Protein AF-A0A2G6J8H4-F1 (afdb_monomer_lite)

pLDDT: mean 85.38, std 18.09, range [29.39, 98.38]

Radius of gyration: 25.01 Å; chains: 1; bounding box: 51×37×102 Å

Foldseek 3Di:
DDDDDDDDDDDDDDDPDPDDDPPVVLVVVLVVLLVVLLPDPDPPDLVNLQVLLVSLCVNQVPVNPSAAQDLNSLVSNDLSNLQSNQLSNVVVDVDGPCASQVLQVPDDHNCVSNRYDPNCSVSNNVSCLVSAHHQHPVQPPPVLLVVLLPDPDQALDLVSLVVQQVSLCVQQVPVNPQANEDLRSLLSCALSNLVSNQSSNCSRPVDGPLQSCVLDPPHDHNCVSNRHDPNCSPSNSVRSVVSVGDND

Structure (mmCIF, N/CA/C/O backbone):
data_AF-A0A2G6J8H4-F1
#
_entry.id   AF-A0A2G6J8H4-F1
#
loop_
_atom_site.group_PDB
_atom_site.id
_atom_site.type_symbol
_atom_site.label_atom_id
_atom_site.label_alt_id
_atom_site.label_comp_id
_atom_site.label_asym_id
_atom_site.label_entity_id
_atom_site.label_seq_id
_atom_site.pdbx_PDB_ins_code
_atom_site.Cartn_x
_atom_site.Cartn_y
_atom_site.Cartn_z
_atom_site.occupancy
_atom_site.B_iso_or_equiv
_atom_site.auth_seq_id
_atom_site.auth_comp_id
_atom_site.auth_asym_id
_atom_site.auth_atom_id
_atom_site.pdbx_PDB_model_num
ATOM 1 N N . MET A 1 1 ? 14.390 -14.430 -82.248 1.00 38.56 1 MET A N 1
ATOM 2 C CA . MET A 1 1 ? 14.554 -13.981 -80.845 1.00 38.56 1 MET A CA 1
ATOM 3 C C . MET A 1 1 ? 13.177 -13.542 -80.360 1.00 38.56 1 MET A C 1
ATOM 5 O O . MET A 1 1 ? 12.704 -12.521 -80.817 1.00 38.56 1 MET A O 1
ATOM 9 N N . ILE A 1 2 ? 12.344 -14.455 -79.855 1.00 31.98 2 ILE A N 1
ATOM 10 C CA . ILE A 1 2 ? 12.258 -14.934 -78.459 1.00 31.98 2 ILE A CA 1
ATOM 11 C C . ILE A 1 2 ? 11.718 -13.848 -77.506 1.00 31.98 2 ILE A C 1
ATOM 13 O O . ILE A 1 2 ? 12.441 -12.914 -77.188 1.00 31.98 2 ILE A O 1
ATOM 17 N N . ARG A 1 3 ? 10.499 -14.117 -76.991 1.00 34.69 3 ARG A N 1
ATOM 18 C CA . ARG A 1 3 ? 9.758 -13.504 -75.857 1.00 34.69 3 ARG A CA 1
ATOM 19 C C . ARG A 1 3 ? 9.183 -12.095 -76.122 1.00 34.69 3 ARG A C 1
ATOM 21 O O . ARG A 1 3 ? 9.858 -11.259 -76.686 1.00 34.69 3 ARG A O 1
ATOM 28 N N . ALA A 1 4 ? 7.943 -11.757 -75.765 1.00 35.09 4 ALA A N 1
ATOM 29 C CA . ALA A 1 4 ? 7.094 -12.294 -74.706 1.00 35.09 4 ALA A CA 1
ATOM 30 C C . ALA A 1 4 ? 5.595 -12.275 -75.069 1.00 35.09 4 ALA A C 1
ATOM 32 O O . ALA A 1 4 ? 5.103 -11.402 -75.780 1.00 35.09 4 ALA A O 1
ATOM 33 N N . LEU A 1 5 ? 4.909 -13.296 -74.554 1.00 35.19 5 LEU A N 1
ATOM 34 C CA . LEU A 1 5 ? 3.482 -13.570 -74.650 1.00 35.19 5 LEU A CA 1
ATOM 35 C C . LEU A 1 5 ? 2.632 -12.591 -73.825 1.00 35.19 5 LEU A C 1
ATOM 37 O O . LEU A 1 5 ? 3.035 -12.125 -72.764 1.00 35.19 5 LEU A O 1
ATOM 41 N N . ARG A 1 6 ? 1.399 -12.419 -74.309 1.00 38.44 6 ARG A N 1
ATOM 42 C CA . ARG A 1 6 ? 0.202 -11.929 -73.613 1.00 38.44 6 ARG A CA 1
ATOM 43 C C . ARG A 1 6 ? 0.035 -12.535 -72.210 1.00 38.44 6 ARG A C 1
ATOM 45 O O . ARG A 1 6 ? 0.130 -13.750 -72.066 1.00 38.44 6 ARG A O 1
ATOM 52 N N . ALA A 1 7 ? -0.387 -11.720 -71.247 1.00 33.75 7 ALA A N 1
ATOM 53 C CA . ALA A 1 7 ? -1.155 -12.173 -70.090 1.00 33.75 7 ALA A CA 1
ATOM 54 C C . ALA A 1 7 ? -2.271 -11.158 -69.810 1.00 33.75 7 ALA A C 1
ATOM 56 O O . ALA A 1 7 ? -2.019 -9.969 -69.628 1.00 33.75 7 ALA A O 1
ATOM 57 N N . ALA A 1 8 ? -3.507 -11.647 -69.881 1.00 32.91 8 ALA A N 1
ATOM 58 C CA . ALA A 1 8 ? -4.738 -10.927 -69.607 1.00 32.91 8 ALA A CA 1
ATOM 59 C C . ALA A 1 8 ? -5.125 -11.041 -68.122 1.00 32.91 8 ALA A C 1
ATOM 61 O O . ALA A 1 8 ? -4.633 -11.913 -67.411 1.00 32.91 8 ALA A O 1
ATOM 62 N N . LEU A 1 9 ? -6.027 -10.140 -67.719 1.00 32.03 9 LEU A N 1
ATOM 63 C CA . LEU A 1 9 ? -6.816 -10.075 -66.485 1.00 32.03 9 LEU A CA 1
ATOM 64 C C . LEU A 1 9 ? -6.967 -11.391 -65.696 1.00 32.03 9 LEU A C 1
ATOM 66 O O . LEU A 1 9 ? -7.452 -12.378 -66.241 1.00 32.03 9 LEU A O 1
ATOM 70 N N . ALA A 1 10 ? -6.748 -11.322 -64.380 1.00 29.39 10 ALA A N 1
ATOM 71 C CA . ALA A 1 10 ? -7.802 -11.379 -63.353 1.00 29.39 10 ALA A CA 1
ATOM 72 C C . ALA A 1 10 ? -7.208 -11.768 -61.989 1.00 29.39 10 ALA A C 1
ATOM 74 O O . ALA A 1 10 ? -6.563 -12.804 -61.873 1.00 29.39 10 ALA A O 1
ATOM 75 N N . ALA A 1 11 ? -7.478 -10.941 -60.976 1.00 31.47 11 ALA A N 1
ATOM 76 C CA . ALA A 1 11 ? -7.961 -11.316 -59.641 1.00 31.47 11 ALA A CA 1
ATOM 77 C C . ALA A 1 11 ? -7.448 -10.312 -58.606 1.00 31.47 11 ALA A C 1
ATOM 79 O O . ALA A 1 11 ? -6.309 -10.364 -58.148 1.00 31.47 11 ALA A O 1
ATOM 80 N N . ALA A 1 12 ? -8.341 -9.403 -58.221 1.00 36.88 12 ALA A N 1
ATOM 81 C CA . ALA A 1 12 ? -8.275 -8.776 -56.919 1.00 36.88 12 ALA A CA 1
ATOM 82 C C . ALA A 1 12 ? -8.318 -9.882 -55.855 1.00 36.88 12 ALA A C 1
ATOM 84 O O . ALA A 1 12 ? -9.221 -10.717 -55.842 1.00 36.88 12 ALA A O 1
ATOM 85 N N . SER A 1 13 ? -7.342 -9.892 -54.961 1.00 37.59 13 SER A N 1
ATOM 86 C CA . SER A 1 13 ? -7.461 -10.556 -53.670 1.00 37.59 13 SER A CA 1
ATOM 87 C C . SER A 1 13 ? -6.849 -9.629 -52.642 1.00 37.59 13 SER A C 1
ATOM 89 O O . SER A 1 13 ? -5.637 -9.469 -52.536 1.00 37.59 13 SER A O 1
ATOM 91 N N . VAL A 1 14 ? -7.761 -8.958 -51.947 1.00 38.97 14 VAL A N 1
ATOM 92 C CA . VAL A 1 14 ? -7.548 -8.321 -50.657 1.00 38.97 14 VAL A CA 1
ATOM 93 C C . VAL A 1 14 ? -6.926 -9.367 -49.734 1.00 38.97 14 VAL A C 1
ATOM 95 O O . VAL A 1 14 ? -7.600 -10.313 -49.337 1.00 38.97 14 VAL A O 1
ATOM 98 N N . LEU A 1 15 ? -5.651 -9.205 -49.389 1.00 40.81 15 LEU A N 1
ATOM 99 C CA . LEU A 1 15 ? -5.119 -9.766 -48.155 1.00 40.81 15 LEU A CA 1
ATOM 100 C C . LEU A 1 15 ? -5.042 -8.629 -47.148 1.00 40.81 15 LEU A C 1
ATOM 102 O O . LEU A 1 15 ? -4.088 -7.856 -47.095 1.00 40.81 15 LEU A O 1
ATOM 106 N N . ALA A 1 16 ? -6.121 -8.530 -46.376 1.00 46.66 16 ALA A N 1
ATOM 107 C CA . ALA A 1 16 ? -6.091 -7.945 -45.055 1.00 46.66 16 ALA A CA 1
ATOM 108 C C . ALA A 1 16 ? -5.004 -8.667 -44.244 1.00 46.66 16 ALA A C 1
ATOM 110 O O . ALA A 1 16 ? -5.068 -9.877 -44.040 1.00 46.66 16 ALA A O 1
ATOM 111 N N . GLY A 1 17 ? -3.992 -7.915 -43.826 1.00 40.03 17 GLY A N 1
ATOM 112 C CA . GLY A 1 17 ? -2.865 -8.419 -43.048 1.00 40.03 17 GLY A CA 1
ATOM 113 C C . GLY A 1 17 ? -2.184 -7.316 -42.245 1.00 40.03 17 GLY A C 1
ATOM 114 O O . GLY A 1 17 ? -0.971 -7.330 -42.098 1.00 40.03 17 GLY A O 1
ATOM 115 N N . CYS A 1 18 ? -2.953 -6.342 -41.755 1.00 45.22 18 CYS A N 1
ATOM 116 C CA . CYS A 1 18 ? -2.515 -5.399 -40.727 1.00 45.22 18 CYS A CA 1
ATOM 117 C C . CYS A 1 18 ? -3.536 -5.440 -39.584 1.00 45.22 18 CYS A C 1
ATOM 119 O O . CYS A 1 18 ? -4.484 -4.665 -39.547 1.00 45.22 18 CYS A O 1
ATOM 121 N N . GLY A 1 19 ? -3.357 -6.404 -38.686 1.00 44.16 19 GLY A N 1
ATOM 122 C CA . GLY A 1 19 ? -4.072 -6.558 -37.420 1.00 44.16 19 GLY A CA 1
ATOM 123 C C . GLY A 1 19 ? -3.223 -7.466 -36.526 1.00 44.16 19 GLY A C 1
ATOM 124 O O . GLY A 1 19 ? -2.853 -8.549 -36.962 1.00 44.16 19 GLY A O 1
ATOM 125 N N . ALA A 1 20 ? -2.820 -6.964 -35.357 1.00 51.06 20 ALA A N 1
ATOM 126 C CA . ALA A 1 20 ? -1.728 -7.435 -34.486 1.00 51.06 20 ALA A CA 1
ATOM 127 C C . ALA A 1 20 ? -1.801 -8.921 -34.036 1.00 51.06 20 ALA A C 1
ATOM 129 O O . ALA A 1 20 ? -2.868 -9.531 -34.129 1.00 51.06 20 ALA A O 1
ATOM 130 N N . PRO A 1 21 ? -0.701 -9.500 -33.483 1.00 42.53 21 PRO A N 1
ATOM 131 C CA . PRO A 1 21 ? -0.546 -9.415 -32.026 1.00 42.53 21 PRO A CA 1
ATOM 132 C C . PRO A 1 21 ? 0.916 -9.531 -31.519 1.00 42.53 21 PRO A C 1
ATOM 134 O O . PRO A 1 21 ? 1.333 -10.578 -31.032 1.00 42.53 21 PRO A O 1
ATOM 137 N N . VAL A 1 22 ? 1.714 -8.460 -31.556 1.00 50.06 22 VAL A N 1
ATOM 138 C CA . VAL A 1 22 ? 2.949 -8.426 -30.730 1.00 50.06 22 VAL A CA 1
ATOM 139 C C . VAL A 1 22 ? 2.586 -8.206 -29.251 1.00 50.06 22 VAL A C 1
ATOM 141 O O . VAL A 1 22 ? 3.196 -8.779 -28.354 1.00 50.06 22 VAL A O 1
ATOM 144 N N . VAL A 1 23 ? 1.491 -7.481 -29.001 1.00 49.62 23 VAL A N 1
ATOM 145 C CA . VAL A 1 23 ? 1.003 -7.117 -27.661 1.00 49.62 23 VAL A CA 1
ATOM 146 C C . VAL A 1 23 ? 0.560 -8.335 -26.833 1.00 49.62 23 VAL A C 1
ATOM 148 O O . VAL A 1 23 ? 0.746 -8.351 -25.623 1.00 49.62 23 VAL A O 1
ATOM 151 N N . THR A 1 24 ? 0.047 -9.413 -27.443 1.00 55.50 24 THR A N 1
ATOM 152 C CA . THR A 1 24 ? -0.378 -10.593 -26.659 1.00 55.50 24 THR A CA 1
ATOM 153 C C . THR A 1 24 ? 0.774 -11.491 -26.209 1.00 55.50 24 THR A C 1
ATOM 155 O O . THR A 1 24 ? 0.553 -12.338 -25.350 1.00 55.50 24 THR A O 1
ATOM 158 N N . GLY A 1 25 ? 1.958 -11.379 -26.824 1.00 57.94 25 GLY A N 1
ATOM 159 C CA . GLY A 1 25 ? 3.142 -12.161 -26.451 1.00 57.94 25 GLY A CA 1
ATOM 160 C C . GLY A 1 25 ? 3.795 -11.604 -25.190 1.00 57.94 25 GLY A C 1
ATOM 161 O O . GLY A 1 25 ? 3.853 -12.300 -24.182 1.00 57.94 25 GLY A O 1
ATOM 162 N N . ALA A 1 26 ? 4.141 -10.313 -25.216 1.00 60.56 26 ALA A N 1
ATOM 163 C CA . ALA A 1 26 ? 4.767 -9.613 -24.092 1.00 60.56 26 ALA A CA 1
ATOM 164 C C . ALA A 1 26 ? 3.945 -9.717 -22.794 1.00 60.56 26 ALA A C 1
ATOM 166 O O . ALA A 1 26 ? 4.476 -10.115 -21.763 1.00 60.56 26 ALA A O 1
ATOM 167 N N . HIS A 1 27 ? 2.623 -9.503 -22.852 1.00 59.00 27 HIS A N 1
ATOM 168 C CA . HIS A 1 27 ? 1.770 -9.656 -21.666 1.00 59.00 27 HIS A CA 1
ATOM 169 C C . HIS A 1 27 ? 1.704 -11.097 -21.129 1.00 59.00 27 HIS A C 1
ATOM 171 O O . HIS A 1 27 ? 1.600 -11.297 -19.920 1.00 59.00 27 HIS A O 1
ATOM 177 N N . ARG A 1 28 ? 1.776 -12.123 -21.993 1.00 62.34 28 ARG A N 1
ATOM 178 C CA . ARG A 1 28 ? 1.832 -13.525 -21.532 1.00 62.34 28 ARG A CA 1
ATOM 179 C C . ARG A 1 28 ? 3.169 -13.848 -20.878 1.00 62.34 28 ARG A C 1
ATOM 181 O O . ARG A 1 28 ? 3.195 -14.616 -19.916 1.00 62.34 28 ARG A O 1
ATOM 188 N N . ASP A 1 29 ? 4.253 -13.274 -21.382 1.00 84.31 29 ASP A N 1
ATOM 189 C CA . ASP A 1 29 ? 5.582 -13.505 -20.830 1.00 84.31 29 ASP A CA 1
ATOM 190 C C . ASP A 1 29 ? 5.764 -12.780 -19.485 1.00 84.31 29 ASP A C 1
ATOM 192 O O . ASP A 1 29 ? 6.276 -13.381 -18.539 1.00 84.31 29 ASP A O 1
ATOM 196 N N . ALA A 1 30 ? 5.219 -11.567 -19.344 1.00 85.56 30 ALA A N 1
ATOM 197 C CA . ALA A 1 30 ? 5.156 -10.839 -18.078 1.00 85.56 30 ALA A CA 1
ATOM 198 C C . ALA A 1 30 ? 4.317 -11.565 -17.014 1.00 85.56 30 ALA A C 1
ATOM 200 O O . ALA A 1 30 ? 4.762 -11.723 -15.876 1.00 85.56 30 ALA A O 1
ATOM 201 N N . ALA A 1 31 ? 3.139 -12.084 -17.382 1.00 83.56 31 ALA A N 1
ATOM 202 C CA . ALA A 1 31 ? 2.304 -12.875 -16.475 1.00 83.56 31 ALA A CA 1
ATOM 203 C C . ALA A 1 31 ? 3.030 -14.141 -15.988 1.00 83.56 31 ALA A C 1
ATOM 205 O O . ALA A 1 31 ? 3.030 -14.459 -14.798 1.00 83.56 31 ALA A O 1
ATOM 206 N N . ARG A 1 32 ? 3.734 -14.836 -16.888 1.00 90.88 32 ARG A N 1
ATOM 207 C CA . ARG A 1 32 ? 4.531 -16.018 -16.536 1.00 90.88 32 ARG A CA 1
ATOM 208 C C . ARG A 1 32 ? 5.713 -15.679 -15.628 1.00 90.88 32 ARG A C 1
ATOM 210 O O . ARG A 1 32 ? 6.044 -16.454 -14.723 1.00 90.88 32 ARG A O 1
ATOM 217 N N . LEU A 1 33 ? 6.366 -14.544 -15.870 1.00 94.81 33 LEU A N 1
ATOM 218 C CA . LEU A 1 33 ? 7.426 -14.038 -15.006 1.00 94.81 33 LEU A CA 1
ATOM 219 C C . LEU A 1 33 ? 6.874 -13.721 -13.611 1.00 94.81 33 LEU A C 1
ATOM 221 O O . LEU A 1 33 ? 7.449 -14.173 -12.621 1.00 94.81 33 LEU A O 1
ATOM 225 N N . ALA A 1 34 ? 5.731 -13.039 -13.524 1.00 92.00 34 ALA A N 1
ATOM 226 C CA . ALA A 1 34 ? 5.045 -12.781 -12.262 1.00 92.00 34 ALA A CA 1
ATOM 227 C C . ALA A 1 34 ? 4.716 -14.087 -11.512 1.00 92.00 34 ALA A C 1
ATOM 229 O O . ALA A 1 34 ? 5.052 -14.223 -10.337 1.00 92.00 34 ALA A O 1
ATOM 230 N N . ASP A 1 35 ? 4.168 -15.103 -12.181 1.00 89.81 35 ASP A N 1
ATOM 231 C CA . ASP A 1 35 ? 3.912 -16.413 -11.561 1.00 89.81 35 ASP A CA 1
ATOM 232 C C . ASP A 1 35 ? 5.191 -17.077 -11.033 1.00 89.81 35 ASP A C 1
ATOM 234 O O . ASP A 1 35 ? 5.212 -17.633 -9.930 1.00 89.81 35 ASP A O 1
ATOM 238 N N . THR A 1 36 ? 6.286 -16.968 -11.788 1.00 95.94 36 THR A N 1
ATOM 239 C CA . THR A 1 36 ? 7.596 -17.495 -11.384 1.00 95.94 36 THR A CA 1
ATOM 240 C C . THR A 1 36 ? 8.121 -16.778 -10.139 1.00 95.94 36 THR A C 1
ATOM 242 O O . THR A 1 36 ? 8.574 -17.433 -9.200 1.00 95.94 36 THR A O 1
ATOM 245 N N . LEU A 1 37 ? 8.019 -15.447 -10.097 1.00 95.88 37 LEU A N 1
ATOM 246 C CA . LEU A 1 37 ? 8.406 -14.628 -8.946 1.00 95.88 37 LEU A CA 1
ATOM 247 C C . LEU A 1 37 ? 7.564 -14.954 -7.711 1.00 95.88 37 LEU A C 1
ATOM 249 O O . LEU A 1 37 ? 8.103 -15.069 -6.607 1.00 95.88 37 LEU A O 1
ATOM 253 N N . ARG A 1 38 ? 6.258 -15.176 -7.895 1.00 93.31 38 ARG A N 1
ATOM 254 C CA . ARG A 1 38 ? 5.336 -15.543 -6.813 1.00 93.31 38 ARG A CA 1
ATOM 255 C C . ARG A 1 38 ? 5.715 -16.871 -6.158 1.00 93.31 38 ARG A C 1
ATOM 257 O O . ARG A 1 38 ? 5.568 -17.015 -4.947 1.00 93.31 38 ARG A O 1
ATOM 264 N N . ALA A 1 39 ? 6.235 -17.813 -6.945 1.00 93.19 39 ALA A N 1
ATOM 265 C CA . ALA A 1 39 ? 6.660 -19.131 -6.483 1.00 93.19 39 ALA A CA 1
ATOM 266 C C . ALA A 1 39 ? 8.056 -19.154 -5.825 1.00 93.19 39 ALA A C 1
ATOM 268 O O . ALA A 1 39 ? 8.446 -20.184 -5.268 1.00 93.19 39 ALA A O 1
ATOM 269 N N . LEU A 1 40 ? 8.832 -18.061 -5.875 1.00 94.00 40 LEU A N 1
ATOM 270 C CA . LEU A 1 40 ? 10.161 -18.034 -5.263 1.00 94.00 40 LEU A CA 1
ATOM 271 C C . LEU A 1 40 ? 10.067 -18.097 -3.730 1.00 94.00 40 LEU A C 1
ATOM 273 O O . LEU A 1 40 ? 9.425 -17.232 -3.135 1.00 94.00 40 LEU A O 1
ATOM 277 N N . PRO A 1 41 ? 10.740 -19.049 -3.061 1.00 92.25 41 PRO A N 1
ATOM 278 C CA . PRO A 1 41 ? 10.770 -19.104 -1.604 1.00 92.25 41 PRO A CA 1
ATOM 279 C C . PRO A 1 41 ? 11.660 -17.998 -1.018 1.00 92.25 41 PRO A C 1
ATOM 281 O O . PRO A 1 41 ? 12.522 -17.464 -1.714 1.00 92.25 41 PRO A O 1
ATOM 284 N N . GLU A 1 42 ? 11.477 -17.724 0.276 1.00 90.00 42 GLU A N 1
ATOM 285 C CA . GLU A 1 42 ? 12.381 -16.899 1.099 1.00 90.00 42 GLU A CA 1
ATOM 286 C C . GLU A 1 42 ? 12.607 -15.459 0.581 1.00 90.00 42 GLU A C 1
ATOM 288 O O . GLU A 1 42 ? 13.762 -15.101 0.325 1.00 90.00 42 GLU A O 1
ATOM 293 N N . PRO A 1 43 ? 11.556 -14.619 0.426 1.00 92.19 43 PRO A N 1
ATOM 294 C CA . PRO A 1 43 ? 11.728 -13.230 -0.006 1.00 92.19 43 PRO A CA 1
ATOM 295 C C . PRO A 1 43 ? 12.745 -12.471 0.851 1.00 92.19 43 PRO A C 1
ATOM 297 O O . PRO A 1 43 ? 12.957 -12.823 2.010 1.00 92.19 43 PRO A O 1
ATOM 300 N N . THR A 1 44 ? 13.392 -11.466 0.253 1.00 92.38 44 THR A N 1
ATOM 301 C CA . THR A 1 44 ? 14.382 -10.571 0.890 1.00 92.38 44 THR A CA 1
ATOM 302 C C . THR A 1 44 ? 15.644 -11.242 1.447 1.00 92.38 44 THR A C 1
ATOM 304 O O . THR A 1 44 ? 16.404 -10.628 2.195 1.00 92.38 44 THR A O 1
ATOM 307 N N . THR A 1 45 ? 15.902 -12.507 1.108 1.00 96.12 45 THR A N 1
ATOM 308 C CA . THR A 1 45 ? 17.192 -13.159 1.377 1.00 96.12 45 THR A CA 1
ATOM 309 C C . THR A 1 45 ? 18.150 -12.971 0.203 1.00 96.12 45 THR A C 1
ATOM 311 O O . THR A 1 45 ? 17.722 -12.883 -0.945 1.00 96.12 45 THR A O 1
ATOM 314 N N . ALA A 1 46 ? 19.463 -13.054 0.444 1.00 96.69 46 ALA A N 1
ATOM 315 C CA . ALA A 1 46 ? 20.463 -12.961 -0.629 1.00 96.69 46 ALA A CA 1
ATOM 316 C C . ALA A 1 46 ? 20.243 -13.994 -1.758 1.00 96.69 46 ALA A C 1
ATOM 318 O O . ALA A 1 46 ? 20.555 -13.748 -2.927 1.00 96.69 46 ALA A O 1
ATOM 319 N N . ARG A 1 47 ? 19.686 -15.166 -1.418 1.00 97.31 47 ARG A N 1
ATOM 320 C CA . ARG A 1 47 ? 19.326 -16.203 -2.392 1.00 97.31 47 ARG A CA 1
ATOM 321 C C . ARG A 1 47 ? 18.136 -15.784 -3.252 1.00 97.31 47 ARG A C 1
ATOM 323 O O . ARG A 1 47 ? 18.141 -16.054 -4.453 1.00 97.31 47 ARG A O 1
ATOM 330 N N . TRP A 1 48 ? 17.127 -15.165 -2.650 1.00 97.06 48 TRP A N 1
ATOM 331 C CA . TRP A 1 48 ? 15.982 -14.623 -3.372 1.00 97.06 48 TRP A CA 1
ATOM 332 C C . TRP A 1 48 ? 16.391 -13.447 -4.253 1.00 97.06 48 TRP A C 1
ATOM 334 O O . TRP A 1 48 ? 16.101 -13.491 -5.445 1.00 97.06 48 TRP A O 1
ATOM 344 N N . ASP A 1 49 ? 17.179 -12.503 -3.733 1.00 98.00 49 ASP A N 1
ATOM 345 C CA . ASP A 1 49 ? 17.706 -11.357 -4.487 1.00 98.00 49 ASP A CA 1
ATOM 346 C C . ASP A 1 49 ? 18.420 -11.804 -5.767 1.00 98.00 49 ASP A C 1
ATOM 348 O O . ASP A 1 49 ? 18.134 -11.328 -6.862 1.00 98.00 49 ASP A O 1
ATOM 352 N N . SER A 1 50 ? 19.325 -12.783 -5.651 1.00 97.88 50 SER A N 1
ATOM 353 C CA . SER A 1 50 ? 20.061 -13.323 -6.798 1.00 97.88 50 SER A CA 1
ATOM 354 C C . SER A 1 50 ? 19.142 -13.976 -7.839 1.00 97.88 50 SER A C 1
ATOM 356 O O . SER A 1 50 ? 19.394 -13.854 -9.043 1.00 97.88 50 SER A O 1
ATOM 358 N N . ARG A 1 51 ? 18.070 -14.650 -7.403 1.00 98.19 51 ARG A N 1
ATOM 359 C CA . ARG A 1 51 ? 17.082 -15.259 -8.305 1.00 98.19 51 ARG A CA 1
ATOM 360 C C . ARG A 1 51 ? 16.219 -14.210 -8.989 1.00 98.19 51 ARG A C 1
ATOM 362 O O . ARG A 1 51 ? 16.028 -14.311 -10.196 1.00 98.19 51 ARG A O 1
ATOM 369 N N . VAL A 1 52 ? 15.740 -13.215 -8.245 1.00 98.06 52 VAL A N 1
ATOM 370 C CA . VAL A 1 52 ? 14.976 -12.092 -8.798 1.00 98.06 52 VAL A CA 1
ATOM 371 C C . VAL A 1 52 ? 15.817 -11.345 -9.818 1.00 98.06 52 VAL A C 1
ATOM 373 O O . VAL A 1 52 ? 15.368 -11.192 -10.945 1.00 98.06 52 VAL A O 1
ATOM 376 N N . ARG A 1 53 ? 17.060 -10.993 -9.477 1.00 98.00 53 ARG A N 1
ATOM 377 C CA . ARG A 1 53 ? 18.005 -10.371 -10.410 1.00 98.00 53 ARG A CA 1
ATOM 378 C C . ARG A 1 53 ? 18.123 -11.150 -11.705 1.00 98.00 53 ARG A C 1
ATOM 380 O O . ARG A 1 53 ? 17.910 -10.583 -12.760 1.00 98.00 53 ARG A O 1
ATOM 387 N N . THR A 1 54 ? 18.393 -12.452 -11.610 1.00 97.88 54 THR A N 1
ATOM 388 C CA . THR A 1 54 ? 18.521 -13.318 -12.791 1.00 97.88 54 THR A CA 1
ATOM 389 C C . THR A 1 54 ? 17.255 -13.295 -13.646 1.00 97.88 54 THR A C 1
ATOM 391 O O . THR A 1 54 ? 17.335 -13.255 -14.867 1.00 97.88 54 THR A O 1
ATOM 394 N N . LEU A 1 55 ? 16.078 -13.344 -13.019 1.00 97.44 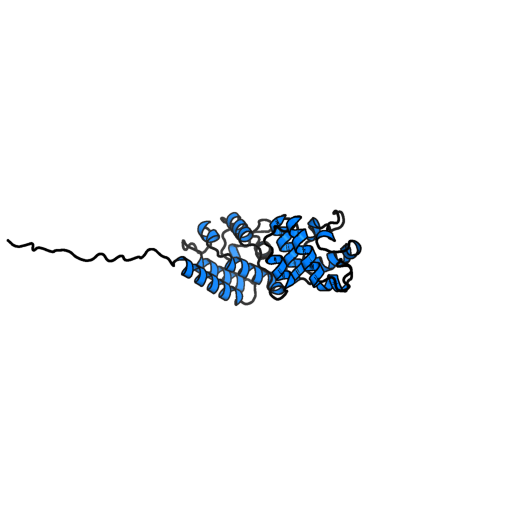55 LEU A N 1
ATOM 395 C CA . LEU A 1 55 ? 14.805 -13.319 -13.734 1.00 97.44 55 LEU A CA 1
ATOM 396 C C . LEU A 1 55 ? 14.546 -11.968 -14.407 1.00 97.44 55 LEU A C 1
ATOM 398 O O . LEU A 1 55 ? 14.111 -11.955 -15.553 1.00 97.44 55 LEU A O 1
ATOM 402 N N . LEU A 1 56 ? 14.818 -10.860 -13.714 1.00 97.06 56 LEU A N 1
ATOM 403 C CA . LEU A 1 56 ? 14.614 -9.517 -14.249 1.00 97.06 56 LEU A CA 1
ATOM 404 C C . LEU A 1 56 ? 15.594 -9.208 -15.376 1.00 97.06 56 LEU A C 1
ATOM 406 O O . LEU A 1 56 ? 15.150 -8.800 -16.441 1.00 97.06 56 LEU A O 1
ATOM 410 N N . THR A 1 57 ? 16.891 -9.462 -15.191 1.00 96.88 57 THR A N 1
ATOM 411 C CA . THR A 1 57 ? 17.891 -9.202 -16.235 1.00 96.88 57 THR A CA 1
ATOM 412 C C . THR A 1 57 ? 17.618 -10.065 -17.460 1.00 96.88 57 THR A C 1
ATOM 414 O O . THR A 1 57 ? 17.492 -9.542 -18.553 1.00 96.88 57 THR A O 1
ATOM 417 N N . ASN A 1 58 ? 17.366 -11.369 -17.306 1.00 95.38 58 ASN A N 1
ATOM 418 C CA . ASN A 1 58 ? 17.065 -12.228 -18.460 1.00 95.38 58 ASN A CA 1
ATOM 419 C C . ASN A 1 58 ? 15.830 -11.785 -19.264 1.00 95.38 58 ASN A C 1
ATOM 421 O O . ASN A 1 58 ? 15.666 -12.226 -20.401 1.00 95.38 58 ASN A O 1
ATOM 425 N N . HIS A 1 59 ? 14.934 -11.006 -18.658 1.00 95.31 59 HIS A N 1
ATOM 426 C CA . HIS A 1 59 ? 13.686 -10.590 -19.280 1.00 95.31 59 HIS A CA 1
ATOM 427 C C . HIS A 1 59 ? 13.716 -9.154 -19.813 1.00 95.31 59 HIS A C 1
ATOM 429 O O . HIS A 1 59 ? 13.109 -8.889 -20.846 1.00 95.31 59 HIS A O 1
ATOM 435 N N . TYR A 1 60 ? 14.401 -8.243 -19.120 1.00 96.00 60 TYR A N 1
ATOM 436 C CA . TYR A 1 60 ? 14.320 -6.805 -19.374 1.00 96.00 60 TYR A CA 1
ATOM 437 C C . TYR A 1 60 ? 15.656 -6.144 -19.735 1.00 96.00 60 TYR A C 1
ATOM 439 O O . TYR A 1 60 ? 15.611 -5.020 -20.220 1.00 96.00 60 TYR A O 1
ATOM 447 N N . ASP A 1 61 ? 16.802 -6.808 -19.537 1.00 96.56 61 ASP A N 1
ATOM 448 C CA . ASP A 1 61 ? 18.126 -6.321 -19.966 1.00 96.56 61 ASP A CA 1
ATOM 449 C C . ASP A 1 61 ? 18.229 -6.437 -21.494 1.00 96.56 61 ASP A C 1
ATOM 451 O O . ASP A 1 61 ? 18.482 -7.508 -22.059 1.00 96.56 61 ASP A O 1
ATOM 455 N N . ALA A 1 62 ? 17.903 -5.344 -22.176 1.00 94.69 62 ALA A N 1
ATOM 456 C CA . ALA A 1 62 ? 17.732 -5.311 -23.620 1.00 94.69 62 ALA A CA 1
ATOM 457 C C . ALA A 1 62 ? 19.075 -5.211 -24.347 1.00 94.69 62 ALA A C 1
ATOM 459 O O . ALA A 1 62 ? 19.177 -5.639 -25.503 1.00 94.69 62 ALA A O 1
ATOM 460 N N . ASP A 1 63 ? 20.086 -4.637 -23.695 1.00 95.12 63 ASP A N 1
ATOM 461 C CA . ASP A 1 63 ? 21.419 -4.459 -24.265 1.00 95.12 63 ASP A CA 1
ATOM 462 C C . ASP A 1 63 ? 22.436 -5.524 -23.816 1.00 95.12 63 ASP A C 1
ATOM 464 O O . ASP A 1 63 ? 23.510 -5.643 -24.417 1.00 95.12 63 ASP A O 1
ATOM 468 N N . GLY A 1 64 ? 22.062 -6.379 -22.862 1.00 95.69 64 GLY A N 1
ATOM 469 C CA . GLY A 1 64 ? 22.861 -7.499 -22.378 1.00 95.69 64 GLY A CA 1
ATOM 470 C C . GLY A 1 64 ? 24.007 -7.070 -21.464 1.00 95.69 64 GLY A C 1
ATOM 471 O O . GLY A 1 64 ? 25.013 -7.787 -21.382 1.00 95.69 64 GLY A O 1
ATOM 472 N N . SER A 1 65 ? 23.895 -5.910 -20.814 1.00 95.81 65 SER A N 1
ATOM 473 C CA . SER A 1 65 ? 24.897 -5.363 -19.892 1.00 95.81 65 SER A CA 1
ATOM 474 C C . SER A 1 65 ? 25.061 -6.196 -18.611 1.00 95.81 65 SER A C 1
ATOM 476 O O . SER A 1 65 ? 26.097 -6.128 -17.940 1.00 95.81 65 SER A O 1
ATOM 478 N N . GLY A 1 66 ? 24.071 -7.029 -18.283 1.00 95.00 66 GLY A N 1
ATOM 479 C CA . GLY A 1 66 ? 23.962 -7.778 -17.035 1.00 95.00 66 GLY A CA 1
ATOM 480 C C . GLY A 1 66 ? 23.262 -7.003 -15.915 1.00 95.00 66 GLY A C 1
ATOM 481 O O . GLY A 1 66 ? 23.261 -7.472 -14.769 1.00 95.00 66 GLY A O 1
ATOM 482 N N . ALA A 1 67 ? 22.686 -5.840 -16.219 1.00 96.69 67 ALA A N 1
ATOM 483 C CA . ALA A 1 67 ? 21.923 -4.999 -15.307 1.00 96.69 67 ALA A CA 1
ATOM 484 C C . ALA A 1 67 ? 20.745 -4.348 -16.048 1.00 96.69 67 ALA A C 1
ATOM 486 O O . ALA A 1 67 ? 20.711 -4.317 -17.266 1.00 96.69 67 ALA A O 1
ATOM 487 N N . LEU A 1 68 ? 19.766 -3.842 -15.299 1.00 97.69 68 LEU A N 1
ATOM 488 C CA . LEU A 1 68 ? 18.771 -2.918 -15.828 1.00 97.69 68 LEU A CA 1
ATOM 489 C C . LEU A 1 68 ? 19.298 -1.508 -15.569 1.00 97.69 68 LEU A C 1
ATOM 491 O O . LEU A 1 68 ? 19.252 -1.025 -14.429 1.00 97.69 68 LEU A O 1
ATOM 495 N N . ASP A 1 69 ? 19.868 -0.889 -16.592 1.00 97.75 69 ASP A N 1
ATOM 496 C CA . ASP A 1 69 ? 20.602 0.371 -16.497 1.00 97.75 69 ASP A CA 1
ATOM 497 C C . ASP A 1 69 ? 20.234 1.398 -17.577 1.00 97.75 69 ASP A C 1
ATOM 499 O O . ASP A 1 69 ? 20.735 2.528 -17.541 1.00 97.75 69 ASP A O 1
ATOM 503 N N . ALA A 1 70 ? 19.270 1.073 -18.442 1.00 96.38 70 ALA A N 1
ATOM 504 C CA . ALA A 1 70 ? 18.679 2.005 -19.389 1.00 96.38 70 ALA A CA 1
ATOM 505 C C . ALA A 1 70 ? 17.208 2.340 -19.052 1.00 96.38 70 ALA A C 1
ATOM 507 O O . ALA A 1 70 ? 16.412 1.457 -18.716 1.00 96.38 70 ALA A O 1
ATOM 508 N N . PRO A 1 71 ? 16.764 3.603 -19.237 1.00 95.44 71 PRO A N 1
ATOM 509 C CA . PRO A 1 71 ? 15.368 3.999 -19.018 1.00 95.44 71 PRO A CA 1
ATOM 510 C C . PRO A 1 71 ? 14.341 3.146 -19.775 1.00 95.44 71 PRO A C 1
ATOM 512 O O . PRO A 1 71 ? 13.243 2.898 -19.278 1.00 95.44 71 PRO A O 1
ATOM 515 N N . THR A 1 72 ? 14.687 2.673 -20.975 1.00 94.31 72 THR A N 1
ATOM 516 C CA . THR A 1 72 ? 13.816 1.814 -21.791 1.00 94.31 72 THR A CA 1
ATOM 517 C C . THR A 1 72 ? 13.538 0.460 -21.144 1.00 94.31 72 THR A C 1
ATOM 519 O O . THR A 1 72 ? 12.444 -0.069 -21.314 1.00 94.31 72 THR A O 1
ATOM 522 N N . GLU A 1 73 ? 14.484 -0.078 -20.377 1.00 95.81 73 GLU A N 1
ATOM 523 C CA . GLU A 1 73 ? 14.352 -1.357 -19.668 1.00 95.81 73 GLU A CA 1
ATOM 524 C C . GLU A 1 73 ? 13.444 -1.202 -18.449 1.00 95.81 73 GLU A C 1
ATOM 526 O O . GLU A 1 73 ? 12.582 -2.039 -18.187 1.00 95.81 73 GLU A O 1
ATOM 531 N N . ILE A 1 74 ? 13.565 -0.070 -17.750 1.00 96.31 74 ILE A N 1
ATOM 532 C CA . ILE A 1 74 ? 12.725 0.246 -16.593 1.00 96.31 74 ILE A CA 1
ATOM 533 C C . ILE A 1 74 ? 11.280 0.526 -17.002 1.00 96.31 74 ILE A C 1
ATOM 535 O O . ILE A 1 74 ? 10.352 0.040 -16.358 1.00 96.31 74 ILE A O 1
ATOM 539 N N . VAL A 1 75 ? 11.060 1.263 -18.093 1.00 92.25 75 VAL A N 1
ATOM 540 C CA . VAL A 1 75 ? 9.706 1.489 -18.626 1.00 92.25 75 VAL A CA 1
ATOM 541 C C . VAL A 1 75 ? 9.063 0.177 -19.088 1.00 92.25 75 VAL A C 1
ATOM 543 O O . VAL A 1 75 ? 7.843 0.031 -18.980 1.00 92.25 75 VAL A O 1
ATOM 546 N N . ALA A 1 76 ? 9.865 -0.782 -19.559 1.00 93.06 76 ALA A N 1
ATOM 547 C CA . ALA A 1 76 ? 9.382 -2.093 -19.972 1.00 93.06 76 ALA A CA 1
ATOM 548 C C . ALA A 1 76 ? 8.933 -2.979 -18.798 1.00 93.06 76 ALA A C 1
ATOM 550 O O . ALA A 1 76 ? 8.110 -3.856 -19.029 1.00 93.06 76 ALA A O 1
ATOM 551 N N . LEU A 1 77 ? 9.399 -2.746 -17.560 1.00 93.12 77 LEU A N 1
ATOM 552 C CA . LEU A 1 77 ? 9.002 -3.532 -16.381 1.00 93.12 77 LEU A CA 1
ATOM 553 C C . LEU A 1 77 ? 7.484 -3.532 -16.194 1.00 93.12 77 LEU A C 1
ATOM 555 O O . LEU A 1 77 ? 6.932 -2.554 -15.699 1.00 93.12 77 LEU A O 1
ATOM 559 N N . ASP A 1 78 ? 6.788 -4.609 -16.545 1.00 92.38 78 ASP A N 1
ATOM 560 C CA . ASP A 1 78 ? 5.331 -4.681 -16.431 1.00 92.38 78 ASP A CA 1
ATOM 561 C C . ASP A 1 78 ? 4.844 -4.477 -14.990 1.00 92.38 78 ASP A C 1
ATOM 563 O O . ASP A 1 78 ? 5.423 -4.993 -14.029 1.00 92.38 78 ASP A O 1
ATOM 567 N N . CYS A 1 79 ? 3.728 -3.760 -14.825 1.00 87.12 79 CYS A N 1
ATOM 568 C CA . CYS A 1 79 ? 3.214 -3.461 -13.489 1.00 87.12 79 CYS A CA 1
ATOM 569 C C . CYS A 1 79 ? 2.795 -4.707 -12.706 1.00 87.12 79 CYS A C 1
ATOM 571 O O . CYS A 1 79 ? 2.890 -4.706 -11.483 1.00 87.12 79 CYS A O 1
ATOM 573 N N . ASP A 1 80 ? 2.412 -5.795 -13.373 1.00 87.44 80 ASP A N 1
ATOM 574 C CA . ASP A 1 80 ? 2.131 -7.067 -12.698 1.00 87.44 80 ASP A CA 1
ATOM 575 C C . ASP A 1 80 ? 3.393 -7.692 -12.094 1.00 87.44 80 ASP A C 1
ATOM 577 O O . ASP A 1 80 ? 3.336 -8.306 -11.026 1.00 87.44 80 ASP A O 1
ATOM 581 N N . VAL A 1 81 ? 4.549 -7.500 -12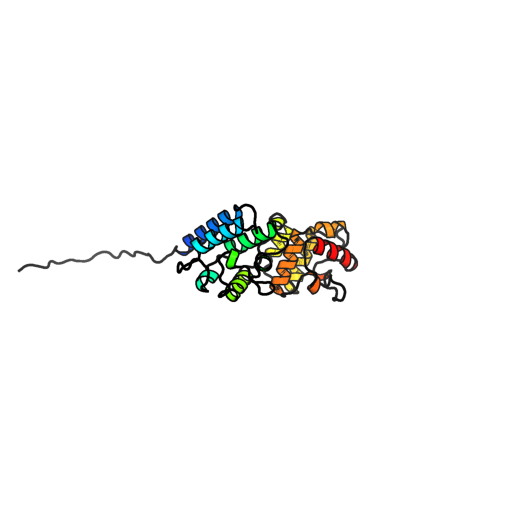.735 1.00 94.44 81 VAL A N 1
ATOM 582 C CA . VAL A 1 81 ? 5.849 -7.933 -12.211 1.00 94.44 81 VAL A CA 1
ATOM 583 C C . VAL A 1 81 ? 6.254 -7.056 -11.033 1.00 94.44 81 VAL A C 1
ATOM 585 O O . VAL A 1 81 ? 6.588 -7.589 -9.975 1.00 94.44 81 VAL A O 1
ATOM 588 N N . VAL A 1 82 ? 6.153 -5.731 -11.181 1.00 93.62 82 VAL A N 1
ATOM 589 C CA . VAL A 1 82 ? 6.461 -4.764 -10.114 1.00 93.62 82 VAL A CA 1
ATOM 590 C C . VAL A 1 82 ? 5.604 -5.025 -8.869 1.00 93.62 82 VAL A C 1
ATOM 592 O O . VAL A 1 82 ? 6.146 -5.202 -7.778 1.00 93.62 82 VAL A O 1
ATOM 595 N N . ARG A 1 83 ? 4.283 -5.161 -9.034 1.00 87.62 83 ARG A N 1
ATOM 596 C CA . ARG A 1 83 ? 3.363 -5.509 -7.939 1.00 87.62 83 ARG A CA 1
ATOM 597 C C . ARG A 1 83 ? 3.614 -6.917 -7.399 1.00 87.62 83 ARG A C 1
ATOM 599 O O . ARG A 1 83 ? 3.513 -7.183 -6.212 1.00 87.62 83 ARG A O 1
ATOM 606 N N . THR A 1 84 ? 3.986 -7.884 -8.229 1.00 92.38 84 THR A N 1
ATOM 607 C CA . THR A 1 84 ? 4.301 -9.206 -7.670 1.00 92.38 84 THR A CA 1
ATOM 608 C C . THR A 1 84 ? 5.542 -9.153 -6.778 1.00 92.38 84 THR A C 1
ATOM 610 O O . THR A 1 84 ? 5.548 -9.767 -5.713 1.00 92.38 84 THR A O 1
ATOM 613 N N . LEU A 1 85 ? 6.574 -8.400 -7.163 1.00 94.75 85 LEU A N 1
ATOM 614 C CA . LEU A 1 85 ? 7.760 -8.207 -6.330 1.00 94.75 85 LEU A CA 1
ATOM 615 C C . LEU A 1 85 ? 7.421 -7.511 -5.014 1.00 94.75 85 LEU A C 1
ATOM 617 O O . LEU A 1 85 ? 7.794 -8.014 -3.956 1.00 94.75 85 LEU A O 1
ATOM 621 N N . ASP A 1 86 ? 6.680 -6.409 -5.072 1.00 91.81 86 ASP A N 1
ATOM 622 C CA . ASP A 1 86 ? 6.290 -5.661 -3.880 1.00 91.81 86 ASP A CA 1
ATOM 623 C C . ASP A 1 86 ? 5.406 -6.481 -2.930 1.00 91.81 86 ASP A C 1
ATOM 625 O O . ASP A 1 86 ? 5.723 -6.566 -1.744 1.00 91.81 86 ASP A O 1
ATOM 629 N N . ALA A 1 87 ? 4.424 -7.238 -3.426 1.00 84.25 87 ALA A N 1
ATOM 630 C CA . ALA A 1 87 ? 3.659 -8.170 -2.594 1.00 84.25 87 ALA A CA 1
ATOM 631 C C . ALA A 1 87 ? 4.529 -9.262 -1.944 1.00 84.25 87 ALA A C 1
ATOM 633 O O . ALA A 1 87 ? 4.282 -9.648 -0.799 1.00 84.25 87 ALA A O 1
ATOM 634 N N . ARG A 1 88 ? 5.546 -9.785 -2.646 1.00 91.31 88 ARG A N 1
ATOM 635 C CA . ARG A 1 88 ? 6.456 -10.800 -2.082 1.00 91.31 88 ARG A CA 1
ATOM 636 C C . ARG A 1 88 ? 7.347 -10.219 -0.994 1.00 91.31 88 ARG A C 1
ATOM 638 O O . ARG A 1 88 ? 7.552 -10.889 0.016 1.00 91.31 88 ARG A O 1
ATOM 645 N N . VAL A 1 89 ? 7.839 -8.997 -1.180 1.00 91.69 89 VAL A N 1
ATOM 646 C CA . VAL A 1 89 ? 8.604 -8.276 -0.158 1.00 91.69 89 VAL A CA 1
ATOM 647 C C . VAL A 1 89 ? 7.720 -8.029 1.065 1.00 91.69 89 VAL A C 1
ATOM 649 O O . VAL A 1 89 ? 8.047 -8.524 2.137 1.00 91.69 89 VAL A O 1
ATOM 652 N N . ARG A 1 90 ? 6.527 -7.449 0.883 1.00 85.81 90 ARG A N 1
ATOM 653 C CA . ARG A 1 90 ? 5.539 -7.199 1.955 1.00 85.81 90 ARG A CA 1
ATOM 654 C C . ARG A 1 90 ? 5.042 -8.454 2.677 1.00 85.81 90 ARG A C 1
ATOM 656 O O . ARG A 1 90 ? 4.468 -8.376 3.759 1.00 85.81 90 ARG A O 1
ATOM 663 N N . GLN A 1 91 ? 5.214 -9.638 2.090 1.00 81.56 91 GLN A N 1
ATOM 664 C CA . GLN A 1 91 ? 4.916 -10.885 2.791 1.00 81.56 91 GLN A CA 1
ATOM 665 C C . GLN A 1 91 ? 6.000 -11.241 3.819 1.00 81.56 91 GLN A C 1
ATOM 667 O O . GLN A 1 91 ? 5.686 -11.831 4.853 1.00 81.56 91 GLN A O 1
ATOM 672 N N . ALA A 1 92 ? 7.263 -10.937 3.521 1.00 83.69 92 ALA A N 1
ATOM 673 C CA . ALA A 1 92 ? 8.398 -11.231 4.393 1.00 83.69 92 ALA A CA 1
ATOM 674 C C . ALA A 1 92 ? 8.752 -10.066 5.325 1.00 83.69 92 ALA A C 1
ATOM 676 O O . ALA A 1 92 ? 9.324 -10.292 6.391 1.00 83.69 92 ALA A O 1
ATOM 677 N N . THR A 1 93 ? 8.409 -8.839 4.938 1.00 78.31 93 THR A N 1
ATOM 678 C CA . THR A 1 93 ? 8.708 -7.603 5.664 1.00 78.31 93 THR A CA 1
ATOM 679 C C . THR A 1 93 ? 7.446 -6.778 5.868 1.00 78.31 93 THR A C 1
ATOM 681 O O . THR A 1 93 ? 6.496 -6.896 5.108 1.00 78.31 93 THR A O 1
ATOM 684 N N . THR A 1 94 ? 7.438 -5.897 6.866 1.00 65.75 94 THR A N 1
ATOM 685 C CA . THR A 1 94 ? 6.346 -4.923 7.056 1.00 65.75 94 THR A CA 1
ATOM 686 C C . THR A 1 94 ? 6.396 -3.784 6.031 1.00 65.75 94 THR A C 1
ATOM 688 O O . THR A 1 94 ? 5.382 -3.161 5.740 1.00 65.75 94 THR A O 1
ATOM 691 N N . ALA A 1 95 ? 7.564 -3.542 5.429 1.00 77.69 95 ALA A N 1
ATOM 692 C CA . ALA A 1 95 ? 7.769 -2.511 4.418 1.00 77.69 95 ALA A CA 1
ATOM 693 C C . ALA A 1 95 ? 7.659 -3.048 2.976 1.00 77.69 95 ALA A C 1
ATOM 695 O O . ALA A 1 95 ? 7.764 -4.254 2.740 1.00 77.69 95 ALA A O 1
ATOM 696 N N . GLY A 1 96 ? 7.452 -2.137 2.019 1.00 82.38 96 GLY A N 1
ATOM 697 C CA . GLY A 1 96 ? 7.358 -2.421 0.585 1.00 82.38 96 GLY A CA 1
ATOM 698 C C . GLY A 1 96 ? 8.701 -2.590 -0.123 1.00 82.38 96 GLY A C 1
ATOM 699 O O . GLY A 1 96 ? 9.770 -2.369 0.452 1.00 82.38 96 GLY A O 1
ATOM 700 N N . LEU A 1 97 ? 8.637 -2.970 -1.402 1.00 91.25 97 LEU A N 1
ATOM 701 C CA . LEU A 1 97 ? 9.805 -3.091 -2.287 1.00 91.25 97 LEU A CA 1
ATOM 702 C C . LEU A 1 97 ? 10.623 -1.797 -2.335 1.00 91.25 97 LEU A C 1
ATOM 704 O O . LEU A 1 97 ? 11.852 -1.834 -2.343 1.00 91.25 97 LEU A O 1
ATOM 708 N N . ASP A 1 98 ? 9.930 -0.665 -2.351 1.00 88.12 98 ASP A N 1
ATOM 709 C CA . ASP A 1 98 ? 10.495 0.674 -2.394 1.00 88.12 98 ASP A CA 1
ATOM 710 C C . ASP A 1 98 ? 11.363 0.987 -1.171 1.00 88.12 98 ASP A C 1
ATOM 712 O O . ASP A 1 98 ? 12.478 1.483 -1.323 1.00 88.12 98 ASP A O 1
ATOM 716 N N . VAL A 1 99 ? 10.904 0.632 0.028 1.00 85.31 99 VAL A N 1
ATOM 717 C CA . VAL A 1 99 ? 11.642 0.868 1.274 1.00 85.31 99 VAL A CA 1
ATOM 718 C C . VAL A 1 99 ? 12.767 -0.148 1.445 1.00 85.31 99 VAL A C 1
ATOM 720 O O . VAL A 1 99 ? 13.909 0.237 1.694 1.00 85.31 99 VAL A O 1
ATOM 723 N N . VAL A 1 100 ? 12.476 -1.444 1.281 1.00 90.12 100 VAL A N 1
ATOM 724 C CA . VAL A 1 100 ? 13.457 -2.521 1.514 1.00 90.12 100 VAL A CA 1
ATOM 725 C C . VAL A 1 100 ? 14.658 -2.399 0.576 1.00 90.12 100 VAL A C 1
ATOM 727 O O . VAL A 1 100 ? 15.787 -2.667 0.997 1.00 90.12 100 VAL A O 1
ATOM 730 N N . TYR A 1 101 ? 14.431 -1.962 -0.669 1.00 93.81 101 TYR A N 1
ATOM 731 C CA . TYR A 1 101 ? 15.494 -1.789 -1.663 1.00 93.81 101 TYR A CA 1
ATOM 732 C C . TYR A 1 101 ? 15.923 -0.329 -1.894 1.00 93.81 101 TYR A C 1
ATOM 734 O O . TYR A 1 101 ? 16.781 -0.061 -2.739 1.00 93.81 101 TYR A O 1
ATOM 742 N N . GLY A 1 102 ? 15.350 0.617 -1.143 1.00 89.19 102 GLY A N 1
ATOM 743 C CA . GLY A 1 102 ? 15.672 2.044 -1.217 1.00 89.19 102 GLY A CA 1
ATOM 744 C C . GLY A 1 102 ? 15.420 2.678 -2.585 1.00 89.19 102 GLY A C 1
ATOM 745 O O . GLY A 1 102 ? 16.234 3.469 -3.056 1.00 89.19 102 GLY A O 1
ATOM 746 N N . LEU A 1 103 ? 14.310 2.326 -3.232 1.00 89.25 103 LEU A N 1
ATOM 747 C CA . LEU A 1 103 ? 14.005 2.693 -4.618 1.00 89.25 103 LEU A CA 1
ATOM 748 C C . LEU A 1 103 ? 13.311 4.055 -4.772 1.00 89.25 103 LEU A C 1
ATOM 750 O O . LEU A 1 103 ? 13.164 4.527 -5.892 1.00 89.25 103 LEU A O 1
ATOM 754 N N . THR A 1 104 ? 12.894 4.696 -3.677 1.00 79.88 104 THR A N 1
ATOM 755 C CA . THR A 1 104 ? 12.199 6.003 -3.678 1.00 79.88 104 THR A CA 1
ATOM 756 C C . THR A 1 104 ? 13.001 7.117 -2.990 1.00 79.88 104 THR A C 1
ATOM 758 O O . THR A 1 104 ? 12.473 8.183 -2.690 1.00 79.88 104 THR A O 1
ATOM 761 N N . GLY A 1 105 ? 14.306 6.908 -2.769 1.00 65.44 105 GLY A N 1
ATOM 762 C CA . GLY A 1 105 ? 15.248 7.948 -2.326 1.00 65.44 105 GLY A CA 1
ATOM 763 C C . GLY A 1 105 ? 15.261 8.258 -0.823 1.00 65.44 105 GLY A C 1
ATOM 764 O O . GLY A 1 105 ? 16.135 8.990 -0.366 1.00 65.44 105 GLY A O 1
ATOM 765 N N . SER A 1 106 ? 14.353 7.679 -0.032 1.00 61.91 106 SER A N 1
ATOM 766 C CA . SER A 1 106 ? 14.322 7.828 1.435 1.00 61.91 106 SER A CA 1
ATOM 767 C C . SER A 1 106 ? 15.325 6.927 2.171 1.00 61.91 106 SER A C 1
ATOM 769 O O . SER A 1 106 ? 15.573 7.110 3.361 1.00 61.91 106 SER A O 1
ATOM 771 N N . SER A 1 107 ? 15.915 5.953 1.473 1.00 74.19 107 SER A N 1
ATOM 772 C CA . SER A 1 107 ? 16.818 4.941 2.028 1.00 74.19 107 SER A CA 1
ATOM 773 C C . SER A 1 107 ? 18.052 4.749 1.147 1.00 74.19 107 SER A C 1
ATOM 775 O O . SER A 1 107 ? 18.097 5.184 -0.002 1.00 74.19 107 SER A O 1
ATOM 777 N N . ARG A 1 108 ? 19.083 4.087 1.687 1.00 89.56 108 ARG A N 1
ATOM 778 C CA . ARG A 1 108 ? 20.283 3.732 0.917 1.00 89.56 108 ARG A CA 1
ATOM 779 C C . ARG A 1 108 ? 19.894 2.823 -0.252 1.00 89.56 108 ARG A C 1
ATOM 781 O O . ARG A 1 108 ? 19.287 1.784 -0.018 1.00 89.56 108 ARG A O 1
ATOM 788 N N . TRP A 1 109 ? 20.323 3.173 -1.464 1.00 92.38 109 TRP A N 1
ATOM 789 C CA . TRP A 1 109 ? 20.085 2.364 -2.657 1.00 92.38 109 TRP A CA 1
ATOM 790 C C . TRP A 1 109 ? 20.662 0.949 -2.502 1.00 92.38 109 TRP A C 1
ATOM 792 O O . TRP A 1 109 ? 21.874 0.747 -2.329 1.00 92.38 109 TRP A O 1
ATOM 802 N N . THR A 1 110 ? 19.774 -0.040 -2.547 1.00 94.75 110 THR A N 1
ATOM 803 C CA . THR A 1 110 ? 20.112 -1.468 -2.591 1.00 94.75 110 THR A CA 1
ATOM 804 C C . THR A 1 110 ? 19.461 -2.180 -3.780 1.00 94.75 110 THR A C 1
ATOM 806 O O . THR A 1 110 ? 19.574 -3.402 -3.899 1.00 94.75 110 THR A O 1
ATOM 809 N N . GLY A 1 111 ? 18.868 -1.430 -4.719 1.00 94.38 111 GLY A N 1
ATOM 810 C CA . GLY A 1 111 ? 18.262 -1.938 -5.956 1.00 94.38 111 GLY A CA 1
ATOM 811 C C . GLY A 1 111 ? 19.202 -2.784 -6.823 1.00 94.38 111 GLY A C 1
ATOM 812 O O . GLY A 1 111 ? 18.747 -3.704 -7.505 1.00 94.38 111 GLY A O 1
ATOM 813 N N . GLN A 1 112 ? 20.522 -2.597 -6.707 1.00 96.25 112 GLN A N 1
ATOM 814 C CA . GLN A 1 112 ? 21.526 -3.437 -7.372 1.00 96.25 112 GLN A CA 1
ATOM 815 C C . GLN A 1 112 ? 21.427 -4.918 -6.984 1.00 96.25 112 GLN A C 1
ATOM 817 O O . GLN A 1 112 ? 21.823 -5.795 -7.754 1.00 96.25 112 GLN A O 1
ATOM 822 N N . LEU A 1 113 ? 20.872 -5.232 -5.807 1.00 96.75 113 LEU A N 1
ATOM 823 C CA . LEU A 1 113 ? 20.621 -6.614 -5.397 1.00 96.75 113 LEU A CA 1
ATOM 824 C C . LEU A 1 113 ? 19.612 -7.305 -6.322 1.00 96.75 113 LEU A C 1
ATOM 826 O O . LEU A 1 113 ? 19.750 -8.509 -6.557 1.00 96.75 113 LEU A O 1
ATOM 830 N N . LEU A 1 114 ? 18.691 -6.533 -6.904 1.00 97.19 114 LEU A N 1
ATOM 831 C CA . LEU A 1 114 ? 17.676 -6.960 -7.868 1.00 97.19 114 LEU A CA 1
ATOM 832 C C . LEU A 1 114 ? 18.112 -6.765 -9.328 1.00 97.19 114 LEU A C 1
ATOM 834 O O . LEU A 1 114 ? 17.341 -7.062 -10.232 1.00 97.19 114 LEU A O 1
ATOM 838 N N . GLY A 1 115 ? 19.340 -6.297 -9.570 1.00 97.00 115 GLY A N 1
ATOM 839 C CA . GLY A 1 115 ? 19.848 -6.003 -10.914 1.00 97.00 115 GLY A CA 1
ATOM 840 C C . GLY A 1 115 ? 19.560 -4.592 -11.412 1.00 97.00 115 GLY A C 1
ATOM 841 O O . GLY A 1 115 ? 19.903 -4.298 -12.545 1.00 97.00 115 GLY A O 1
ATOM 842 N N . LEU A 1 116 ? 18.971 -3.721 -10.591 1.00 97.50 116 LEU A N 1
ATOM 843 C CA . LEU A 1 116 ? 18.688 -2.336 -10.965 1.00 97.50 116 LEU A CA 1
ATOM 844 C C . LEU A 1 116 ? 19.937 -1.473 -10.747 1.00 97.50 116 LEU A C 1
ATOM 846 O O . LEU A 1 116 ? 20.474 -1.415 -9.635 1.00 97.50 116 LEU A O 1
ATOM 850 N N . SER A 1 117 ? 20.397 -0.787 -11.787 1.00 97.00 117 SER A N 1
ATOM 851 C CA . SER A 1 117 ? 21.483 0.184 -11.664 1.00 97.00 117 SER A CA 1
ATOM 852 C C . SER A 1 117 ? 21.014 1.443 -10.936 1.00 97.00 117 SER A C 1
ATOM 854 O O . SER A 1 117 ? 19.899 1.916 -11.137 1.00 97.00 117 SER A O 1
ATOM 856 N N . GLU A 1 118 ? 21.887 2.033 -10.118 1.00 95.50 118 GLU A N 1
ATOM 857 C CA . GLU A 1 118 ? 21.604 3.314 -9.450 1.00 95.50 118 GLU A CA 1
ATOM 858 C C . GLU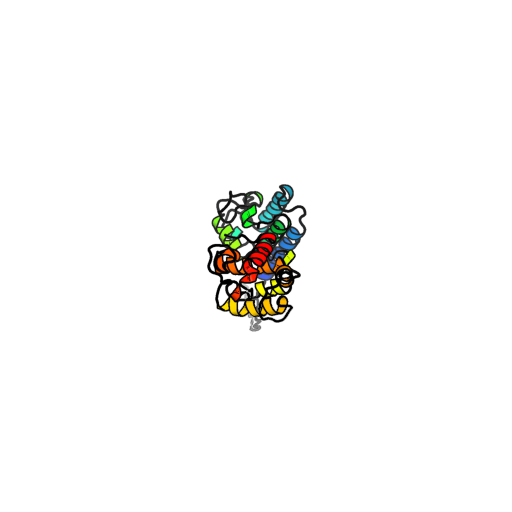 A 1 118 ? 21.420 4.460 -10.460 1.00 95.50 118 GLU A C 1
ATOM 860 O O . GLU A 1 118 ? 20.727 5.434 -10.178 1.00 95.50 118 GLU A O 1
ATOM 865 N N . ALA A 1 119 ? 21.976 4.322 -11.671 1.00 95.19 119 ALA A N 1
ATOM 866 C CA . ALA A 1 119 ? 21.837 5.308 -12.741 1.00 95.19 119 ALA A CA 1
ATOM 867 C C . ALA A 1 119 ? 20.382 5.526 -13.193 1.00 95.19 119 ALA A C 1
ATOM 869 O O . ALA A 1 119 ? 20.081 6.594 -13.719 1.00 95.19 119 ALA A O 1
ATOM 870 N N . VAL A 1 120 ? 19.498 4.547 -12.966 1.00 96.06 120 VAL A N 1
ATOM 871 C CA . VAL A 1 120 ? 18.071 4.597 -13.330 1.00 96.06 120 VAL A CA 1
ATOM 872 C C . VAL A 1 120 ? 17.149 4.699 -12.110 1.00 96.06 120 VAL A C 1
ATOM 874 O O . VAL A 1 120 ? 15.967 4.358 -12.171 1.00 96.06 120 VAL A O 1
ATOM 877 N N . ALA A 1 121 ? 17.674 5.135 -10.960 1.00 93.56 121 ALA A N 1
ATOM 878 C CA . ALA A 1 121 ? 16.908 5.201 -9.715 1.00 93.56 121 ALA A CA 1
ATOM 879 C C . ALA A 1 121 ? 15.647 6.077 -9.829 1.00 93.56 121 ALA A C 1
ATOM 881 O O . ALA A 1 121 ? 14.594 5.716 -9.304 1.00 93.56 121 ALA A O 1
ATOM 882 N N . ALA A 1 122 ? 15.729 7.202 -10.547 1.00 90.12 122 ALA A N 1
ATOM 883 C CA . ALA A 1 122 ? 14.592 8.098 -10.751 1.00 90.12 122 ALA A CA 1
ATOM 884 C C . ALA A 1 122 ? 13.495 7.447 -11.613 1.00 90.12 122 ALA A C 1
ATOM 886 O O . ALA A 1 122 ? 12.304 7.569 -11.320 1.00 90.12 122 ALA A O 1
ATOM 887 N N . GLU A 1 123 ? 13.889 6.713 -12.650 1.00 94.62 123 GLU A N 1
ATOM 888 C CA . GLU A 1 123 ? 12.994 5.959 -13.520 1.00 94.62 123 GLU A CA 1
ATOM 889 C C . GLU A 1 123 ? 12.323 4.817 -12.757 1.00 94.62 123 GLU A C 1
ATOM 891 O O . GLU A 1 123 ? 11.124 4.599 -12.922 1.00 94.62 123 GLU A O 1
ATOM 896 N N . VAL A 1 124 ? 13.063 4.119 -11.888 1.00 94.38 124 VAL A N 1
ATOM 897 C CA . VAL A 1 124 ? 12.511 3.054 -11.037 1.00 94.38 124 VAL A CA 1
ATOM 898 C C . VAL A 1 124 ? 11.483 3.629 -10.066 1.00 94.38 124 VAL A C 1
ATOM 900 O O . VAL A 1 124 ? 10.382 3.088 -9.972 1.00 94.38 124 VAL A O 1
ATOM 903 N N . ALA A 1 125 ? 11.793 4.744 -9.398 1.00 88.06 125 ALA A N 1
ATOM 904 C CA . ALA A 1 125 ? 10.850 5.429 -8.514 1.00 88.06 125 ALA A CA 1
ATOM 905 C C . ALA A 1 125 ? 9.562 5.821 -9.259 1.00 88.06 125 ALA A C 1
ATOM 907 O O . ALA A 1 125 ? 8.457 5.540 -8.794 1.00 88.06 125 ALA A O 1
ATOM 908 N N . SER A 1 126 ? 9.704 6.403 -10.454 1.00 86.62 126 SER A N 1
ATOM 909 C CA . SER A 1 126 ? 8.576 6.760 -11.323 1.00 86.62 126 SER A CA 1
ATOM 910 C C . SER A 1 126 ? 7.762 5.532 -11.737 1.00 86.62 126 SER A C 1
ATOM 912 O O . SER A 1 126 ? 6.530 5.555 -11.706 1.00 86.62 126 SER A O 1
ATOM 914 N N . ARG A 1 127 ? 8.429 4.417 -12.064 1.00 92.38 127 ARG A N 1
ATOM 915 C CA . ARG A 1 127 ? 7.756 3.175 -12.450 1.00 92.38 127 ARG A CA 1
ATOM 916 C C . ARG A 1 127 ? 6.978 2.558 -11.291 1.00 92.38 127 ARG A C 1
ATOM 918 O O . ARG A 1 127 ? 5.847 2.126 -11.500 1.00 92.38 127 ARG A O 1
ATOM 925 N N . LEU A 1 128 ? 7.548 2.550 -10.088 1.00 89.12 128 LEU A N 1
ATOM 926 C CA . LEU A 1 128 ? 6.875 2.088 -8.871 1.00 89.12 128 LEU A CA 1
ATOM 927 C C . LEU A 1 128 ? 5.627 2.923 -8.581 1.00 89.12 128 LEU A C 1
ATOM 929 O O . LEU A 1 128 ? 4.554 2.358 -8.382 1.00 89.12 128 LEU A O 1
ATOM 933 N N . ALA A 1 129 ? 5.749 4.251 -8.641 1.00 82.75 129 ALA A N 1
ATOM 934 C CA . ALA A 1 129 ? 4.624 5.160 -8.452 1.00 82.75 129 ALA A CA 1
ATOM 935 C C . ALA A 1 129 ? 3.521 4.929 -9.500 1.00 82.75 129 ALA A C 1
ATOM 937 O O . ALA A 1 129 ? 2.350 4.817 -9.148 1.00 82.75 129 ALA A O 1
ATOM 938 N N . ALA A 1 130 ? 3.890 4.776 -10.776 1.00 82.19 130 ALA A N 1
ATOM 939 C CA . ALA A 1 130 ? 2.938 4.537 -11.861 1.00 82.19 130 ALA A CA 1
ATOM 940 C C . ALA A 1 130 ? 2.224 3.181 -11.757 1.00 82.19 130 ALA A C 1
ATOM 942 O O . ALA A 1 130 ? 1.069 3.053 -12.161 1.00 82.19 130 ALA A O 1
ATOM 943 N N . CYS A 1 131 ? 2.901 2.154 -11.244 1.00 84.69 131 CYS A N 1
ATOM 944 C CA . CYS A 1 131 ? 2.287 0.847 -11.038 1.00 84.69 131 CYS A CA 1
ATOM 945 C C . CYS A 1 131 ? 1.432 0.790 -9.766 1.00 84.69 131 CYS A C 1
ATOM 947 O O . CYS A 1 131 ? 0.518 -0.038 -9.698 1.00 84.69 131 CYS A O 1
ATOM 949 N N . GLY A 1 132 ? 1.685 1.673 -8.799 1.00 72.81 132 GLY A N 1
ATOM 950 C CA . GLY A 1 132 ? 1.071 1.646 -7.478 1.00 72.81 132 GLY A CA 1
ATOM 951 C C . GLY A 1 132 ? 1.551 0.451 -6.640 1.00 72.81 132 GLY A C 1
ATOM 952 O O . GLY A 1 132 ? 2.088 -0.523 -7.184 1.00 72.81 132 GLY A O 1
ATOM 953 N N . PRO A 1 133 ? 1.367 0.489 -5.309 1.00 66.12 133 PRO A N 1
ATOM 954 C CA . PRO A 1 133 ? 1.693 -0.657 -4.476 1.00 66.12 133 PRO A CA 1
ATOM 955 C C . 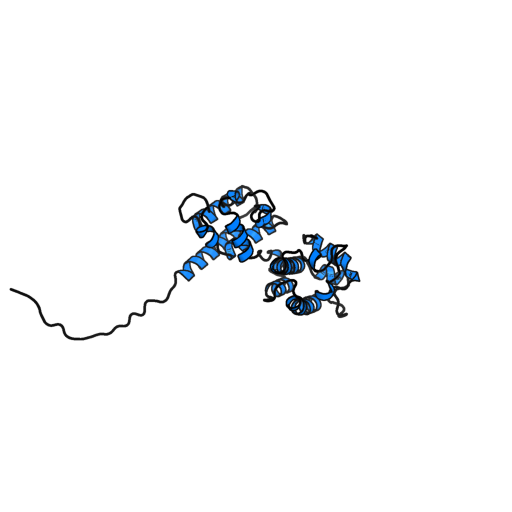PRO A 1 133 ? 0.819 -1.857 -4.836 1.00 66.12 133 PRO A C 1
ATOM 957 O O . PRO A 1 133 ? -0.301 -1.747 -5.343 1.00 66.12 133 PRO A O 1
ATOM 960 N N . SER A 1 134 ? 1.332 -3.035 -4.542 1.00 56.66 134 SER A N 1
ATOM 961 C CA . SER A 1 134 ? 0.552 -4.264 -4.648 1.00 56.66 134 SER A CA 1
ATOM 962 C C . SER A 1 134 ? -0.473 -4.268 -3.531 1.00 56.66 134 SER A C 1
ATOM 964 O O . SER A 1 134 ? -0.107 -4.025 -2.380 1.00 56.66 134 SER A O 1
ATOM 966 N N . ALA A 1 135 ? -1.723 -4.626 -3.829 1.00 50.88 135 ALA A N 1
ATOM 967 C CA . ALA A 1 135 ? -2.621 -5.071 -2.774 1.00 50.88 135 ALA A CA 1
ATOM 968 C C . ALA A 1 135 ? -1.894 -6.195 -2.019 1.00 50.88 135 ALA A C 1
ATOM 970 O O . ALA A 1 135 ? -1.498 -7.201 -2.619 1.00 50.88 135 ALA A O 1
ATOM 971 N N . SER A 1 136 ? -1.620 -5.983 -0.732 1.00 48.00 136 SER A N 1
ATOM 972 C CA . SER A 1 136 ? -0.942 -6.979 0.094 1.00 48.00 136 SER A CA 1
ATOM 973 C C . SER A 1 136 ? -1.691 -8.314 -0.052 1.00 48.00 136 SER A C 1
ATOM 975 O O . SER A 1 136 ? -2.919 -8.294 -0.100 1.00 48.00 136 SER A O 1
ATOM 977 N N . PRO A 1 137 ? -1.040 -9.492 -0.118 1.00 45.38 137 PRO A N 1
ATOM 978 C CA . PRO A 1 137 ? -1.754 -10.772 -0.204 1.00 45.38 137 PRO A CA 1
ATOM 979 C C . PRO A 1 137 ? -2.735 -10.998 0.957 1.00 45.38 137 PRO A C 1
ATOM 981 O O . PRO A 1 137 ? -3.665 -11.784 0.824 1.00 45.38 137 PRO A O 1
ATOM 984 N N . ARG A 1 138 ? -2.557 -10.281 2.080 1.00 48.41 138 ARG A N 1
ATOM 985 C CA . ARG A 1 138 ? -3.516 -10.229 3.197 1.00 48.41 138 ARG A CA 1
ATOM 986 C C . ARG A 1 138 ? -4.847 -9.549 2.833 1.00 48.41 138 ARG A C 1
ATOM 988 O O . ARG A 1 138 ? -5.832 -9.783 3.516 1.00 48.41 138 ARG A O 1
ATOM 995 N N . ASN A 1 139 ? -4.880 -8.760 1.762 1.00 49.31 139 ASN A N 1
ATOM 996 C CA . ASN A 1 139 ? -6.022 -7.962 1.311 1.00 49.31 139 ASN A CA 1
ATOM 997 C C . ASN A 1 139 ? -6.809 -8.654 0.191 1.00 49.31 139 ASN A C 1
ATOM 999 O O . ASN A 1 139 ? -7.891 -8.200 -0.165 1.00 49.31 139 ASN A O 1
ATOM 1003 N N . ALA A 1 140 ? -6.273 -9.736 -0.385 1.00 54.81 140 ALA A N 1
ATOM 1004 C CA . ALA A 1 140 ? -6.862 -10.381 -1.555 1.00 54.81 140 ALA A CA 1
ATOM 1005 C C . ALA A 1 140 ? -8.187 -11.102 -1.257 1.00 54.81 140 ALA A C 1
ATOM 1007 O O . ALA A 1 140 ? -8.950 -11.311 -2.191 1.00 54.81 140 ALA A O 1
ATOM 1008 N N . ASP A 1 141 ? -8.485 -11.424 0.005 1.00 68.81 141 ASP A N 1
ATOM 1009 C CA . ASP A 1 141 ? -9.732 -12.092 0.409 1.00 68.81 141 ASP A CA 1
ATOM 1010 C C . ASP A 1 141 ? -10.700 -11.169 1.174 1.00 68.81 141 ASP A C 1
ATOM 1012 O O . ASP A 1 141 ? -11.804 -11.592 1.517 1.00 68.81 141 ASP A O 1
ATOM 1016 N N . ASP A 1 142 ? -10.312 -9.917 1.445 1.00 84.38 142 ASP A N 1
ATOM 1017 C CA . ASP A 1 142 ? -11.170 -8.962 2.145 1.00 84.38 142 ASP A CA 1
ATOM 1018 C C . ASP A 1 142 ? -12.016 -8.169 1.127 1.00 84.38 142 ASP A C 1
ATOM 1020 O O . ASP A 1 142 ? -11.470 -7.378 0.348 1.00 84.38 142 ASP A O 1
ATOM 1024 N N . PRO A 1 143 ? -13.348 -8.362 1.097 1.00 88.56 143 PRO A N 1
ATOM 1025 C CA . PRO A 1 143 ? -14.207 -7.715 0.110 1.00 88.56 143 PRO A CA 1
ATOM 1026 C C . PRO A 1 143 ? -14.270 -6.190 0.275 1.00 88.56 143 PRO A C 1
ATOM 1028 O O . PRO A 1 143 ? -14.498 -5.488 -0.709 1.00 88.56 143 PRO A O 1
ATOM 1031 N N . VAL A 1 144 ? -14.055 -5.664 1.485 1.00 94.62 144 VAL A N 1
ATOM 1032 C CA . VAL A 1 144 ? -14.030 -4.220 1.750 1.00 94.62 144 VAL A CA 1
ATOM 1033 C C . VAL A 1 144 ? -12.737 -3.623 1.217 1.00 94.62 144 VAL A C 1
ATOM 1035 O O . VAL A 1 144 ? -12.786 -2.632 0.493 1.00 94.62 144 VAL A O 1
ATOM 1038 N N . ALA A 1 145 ? -11.595 -4.261 1.482 1.00 91.38 145 ALA A N 1
ATOM 1039 C CA . ALA A 1 145 ? -10.308 -3.843 0.927 1.00 91.38 145 ALA A CA 1
ATOM 1040 C C . ALA A 1 145 ? -10.321 -3.838 -0.610 1.00 91.38 145 ALA A C 1
ATOM 1042 O O . ALA A 1 145 ? -9.858 -2.882 -1.230 1.00 91.38 145 ALA A O 1
ATOM 1043 N N . GLN A 1 146 ? -10.899 -4.870 -1.236 1.00 86.69 146 GLN A N 1
ATOM 1044 C CA . GLN A 1 146 ? -11.072 -4.908 -2.691 1.00 86.69 146 GLN A CA 1
ATOM 1045 C C . GLN A 1 146 ? -11.951 -3.762 -3.196 1.00 86.69 146 GLN A C 1
ATOM 1047 O O . GLN A 1 146 ? -11.630 -3.142 -4.207 1.00 86.69 146 GLN A O 1
ATOM 1052 N N . ALA A 1 147 ? -13.050 -3.478 -2.497 1.00 93.19 147 ALA A N 1
ATOM 1053 C CA . ALA A 1 147 ? -13.964 -2.416 -2.884 1.00 93.19 147 ALA A CA 1
ATOM 1054 C C . ALA A 1 147 ? -13.337 -1.020 -2.713 1.00 93.19 147 ALA A C 1
ATOM 1056 O O . ALA A 1 147 ? -13.544 -0.184 -3.584 1.00 93.19 147 ALA A O 1
ATOM 1057 N N . ILE A 1 148 ? -12.512 -0.794 -1.678 1.00 93.94 148 ILE A N 1
ATOM 1058 C CA . ILE A 1 148 ? -11.701 0.428 -1.511 1.00 93.94 148 ILE A CA 1
ATOM 1059 C C . ILE A 1 148 ? -10.778 0.635 -2.719 1.00 93.94 148 ILE A C 1
ATOM 1061 O O . ILE A 1 148 ? -10.749 1.715 -3.299 1.00 93.94 148 ILE A O 1
ATOM 1065 N N . VAL A 1 149 ? -10.029 -0.404 -3.107 1.00 86.94 149 VAL A N 1
ATOM 1066 C CA . VAL A 1 149 ? -9.049 -0.335 -4.208 1.00 86.94 149 VAL A CA 1
ATOM 1067 C C . VAL A 1 149 ? -9.721 -0.166 -5.575 1.00 86.94 149 VAL A C 1
ATOM 1069 O O . VAL A 1 149 ? -9.098 0.335 -6.506 1.00 86.94 149 VAL A O 1
ATOM 1072 N N . ALA A 1 150 ? -10.978 -0.589 -5.710 1.00 89.00 150 ALA A N 1
ATOM 1073 C CA . ALA A 1 150 ? -11.753 -0.472 -6.941 1.00 89.00 150 ALA A CA 1
ATOM 1074 C C . ALA A 1 150 ? -12.441 0.894 -7.122 1.00 89.00 150 ALA A C 1
ATOM 1076 O O . ALA A 1 150 ? -13.123 1.078 -8.129 1.00 89.00 150 ALA A O 1
ATOM 1077 N N . LEU A 1 151 ? -12.312 1.819 -6.164 1.00 90.56 151 LEU A N 1
ATOM 1078 C CA . LEU A 1 151 ? -12.797 3.189 -6.324 1.00 90.56 151 LEU A CA 1
ATOM 1079 C C . LEU A 1 151 ? -11.938 3.930 -7.356 1.00 90.56 151 LEU A C 1
ATOM 1081 O O . LEU A 1 151 ? -10.709 3.879 -7.305 1.00 90.56 151 LEU A O 1
ATOM 1085 N N . ASP A 1 152 ? -12.597 4.621 -8.286 1.00 90.12 152 ASP A N 1
ATOM 1086 C CA . ASP A 1 152 ? -11.932 5.430 -9.317 1.00 90.12 152 ASP A CA 1
ATOM 1087 C C . ASP A 1 152 ? -11.553 6.826 -8.778 1.00 90.12 152 ASP A C 1
ATOM 1089 O O . ASP A 1 152 ? -10.771 7.556 -9.392 1.00 90.12 152 ASP A O 1
ATOM 1093 N N . GLU A 1 153 ? -12.127 7.217 -7.638 1.00 93.19 153 GLU A N 1
ATOM 1094 C CA . GLU A 1 153 ? -11.910 8.498 -6.980 1.00 93.19 153 GLU A CA 1
ATOM 1095 C C . GLU A 1 153 ? -10.534 8.578 -6.297 1.00 93.19 153 GLU A C 1
ATOM 1097 O O . GLU A 1 153 ? -9.990 7.600 -5.782 1.00 93.19 153 GLU A O 1
ATOM 1102 N N . VAL A 1 154 ? -9.965 9.784 -6.264 1.00 91.75 154 VAL A N 1
ATOM 1103 C CA . VAL A 1 154 ? -8.642 10.031 -5.677 1.00 91.75 154 VAL A CA 1
ATOM 1104 C C . VAL A 1 154 ? -8.736 9.996 -4.150 1.00 91.75 154 VAL A C 1
ATOM 1106 O O . VAL A 1 154 ? -9.443 10.812 -3.560 1.00 91.75 154 VAL A O 1
ATOM 1109 N N . GLY A 1 155 ? -8.000 9.088 -3.505 1.00 93.62 155 GLY A N 1
ATOM 1110 C CA . GLY A 1 155 ? -8.016 8.943 -2.047 1.00 93.62 155 GLY A CA 1
ATOM 1111 C C . GLY A 1 155 ? -7.657 10.231 -1.303 1.00 93.62 155 GLY A C 1
ATOM 1112 O O . GLY A 1 155 ? -6.742 10.954 -1.700 1.00 93.62 155 GLY A O 1
ATOM 1113 N N . GLY A 1 156 ? -8.374 10.517 -0.214 1.00 92.88 156 GLY A N 1
ATOM 1114 C CA . GLY A 1 156 ? -8.178 11.745 0.564 1.00 92.88 156 GLY A CA 1
ATOM 1115 C C . GLY A 1 156 ? -8.915 12.981 0.034 1.00 92.88 156 GLY A C 1
ATOM 1116 O O . GLY A 1 156 ? -8.651 14.082 0.513 1.00 92.88 156 GLY A O 1
ATOM 1117 N N . THR A 1 157 ? -9.784 12.829 -0.970 1.00 96.12 157 THR A N 1
ATOM 1118 C CA . THR A 1 157 ? -10.640 13.911 -1.488 1.00 96.12 157 THR A CA 1
ATOM 1119 C C . THR A 1 157 ? -12.079 13.767 -1.000 1.00 96.12 157 THR A C 1
ATOM 1121 O O . THR A 1 157 ? -12.518 12.654 -0.718 1.00 96.12 157 THR A O 1
ATOM 1124 N N . ASP A 1 158 ? -12.832 14.871 -0.986 1.00 97.12 158 ASP A N 1
ATOM 1125 C CA . ASP A 1 158 ? -14.251 14.876 -0.599 1.00 97.12 158 ASP A CA 1
ATOM 1126 C C . ASP A 1 158 ? -15.080 13.867 -1.423 1.00 97.12 158 ASP A C 1
ATOM 1128 O O . ASP A 1 158 ? -15.897 13.133 -0.870 1.00 97.12 158 ASP A O 1
ATOM 1132 N N . ASP A 1 159 ? -14.829 13.770 -2.736 1.00 97.00 159 ASP A N 1
ATOM 1133 C CA . ASP A 1 159 ? -15.512 12.805 -3.608 1.00 97.00 159 ASP A CA 1
ATOM 1134 C C . ASP A 1 159 ? -15.212 11.359 -3.181 1.00 97.00 159 ASP A C 1
ATOM 1136 O O . ASP A 1 159 ? -16.107 10.518 -3.155 1.00 97.00 159 ASP A O 1
ATOM 1140 N N . TRP A 1 160 ? -13.966 11.052 -2.810 1.00 97.38 160 TRP A N 1
ATOM 1141 C CA . TRP A 1 160 ? -13.607 9.725 -2.305 1.00 97.38 160 TRP A CA 1
ATOM 1142 C C . TRP A 1 160 ? -14.234 9.449 -0.934 1.00 97.38 160 TRP A C 1
ATOM 1144 O O . TRP A 1 160 ? -14.754 8.353 -0.712 1.00 97.38 160 TRP A O 1
ATOM 1154 N N . ASP A 1 161 ? -14.274 10.450 -0.051 1.00 97.81 161 ASP A N 1
ATOM 1155 C CA . ASP A 1 161 ? -14.905 10.370 1.271 1.00 97.81 161 ASP A CA 1
ATOM 1156 C C . ASP A 1 161 ? -16.402 10.028 1.178 1.00 97.81 161 ASP A C 1
ATOM 1158 O O . ASP A 1 161 ? -16.898 9.127 1.865 1.00 97.81 161 ASP A O 1
ATOM 1162 N N . GLU A 1 162 ? -17.130 10.679 0.265 1.00 97.62 162 GLU A N 1
ATOM 1163 C CA . GLU A 1 162 ? -18.552 10.410 0.016 1.00 97.62 162 GLU A CA 1
ATOM 1164 C C . GLU A 1 162 ? -18.818 8.973 -0.457 1.00 97.62 162 GLU A C 1
ATOM 1166 O O . GLU A 1 162 ? -19.891 8.412 -0.201 1.00 97.62 162 GLU A O 1
ATOM 1171 N N . ARG A 1 163 ? -17.846 8.355 -1.136 1.00 97.75 163 ARG A N 1
ATOM 1172 C CA . ARG A 1 163 ? -17.943 6.984 -1.654 1.00 97.75 163 ARG A CA 1
ATOM 1173 C C . ARG A 1 163 ? -17.513 5.953 -0.626 1.00 97.75 163 ARG A C 1
ATOM 1175 O O . ARG A 1 163 ? -18.144 4.897 -0.532 1.00 97.75 163 ARG A O 1
ATOM 1182 N N . ILE A 1 164 ? -16.479 6.252 0.156 1.00 97.81 164 ILE A N 1
ATOM 1183 C CA . ILE A 1 164 ? -15.902 5.289 1.089 1.00 97.81 164 ILE A CA 1
ATOM 1184 C C . ILE A 1 164 ? -16.688 5.176 2.390 1.00 97.81 164 ILE A C 1
ATOM 1186 O O . ILE A 1 164 ? -16.875 4.072 2.903 1.00 97.81 164 ILE A O 1
ATOM 1190 N N . ARG A 1 165 ? -17.232 6.286 2.897 1.00 98.12 165 ARG A N 1
ATOM 1191 C CA . ARG A 1 165 ? -18.020 6.301 4.132 1.00 98.12 165 ARG A CA 1
ATOM 1192 C C . ARG A 1 165 ? -19.166 5.282 4.148 1.00 98.12 165 ARG A C 1
ATOM 1194 O O . ARG A 1 165 ? -19.224 4.490 5.088 1.00 98.12 165 ARG A O 1
ATOM 1201 N N . PRO A 1 166 ? -20.079 5.242 3.154 1.00 97.94 166 PRO A N 1
ATOM 1202 C CA . PRO A 1 166 ? -21.171 4.268 3.167 1.00 97.94 166 PRO A CA 1
ATOM 1203 C C . PRO A 1 166 ? -20.679 2.821 3.047 1.00 97.94 166 PRO A C 1
ATOM 1205 O O . PRO A 1 166 ? -21.338 1.922 3.560 1.00 97.94 166 PRO A O 1
ATOM 1208 N N . LEU A 1 167 ? -19.533 2.590 2.401 1.00 97.69 167 LEU A N 1
ATOM 1209 C CA . LEU A 1 167 ? -18.923 1.269 2.273 1.00 97.69 167 LEU A CA 1
ATOM 1210 C C . LEU A 1 167 ? -18.424 0.768 3.635 1.00 97.69 167 LEU A C 1
ATOM 1212 O O . LEU A 1 167 ? -18.767 -0.342 4.039 1.00 97.69 167 LEU A O 1
ATOM 1216 N N . LEU A 1 168 ? -17.672 1.602 4.361 1.00 98.12 168 LEU A N 1
ATOM 1217 C CA . LEU A 1 168 ? -17.149 1.265 5.687 1.00 98.12 168 LEU A CA 1
ATOM 1218 C C . LEU A 1 168 ? -18.274 1.087 6.710 1.00 98.12 168 LEU A C 1
ATOM 1220 O O . LEU A 1 168 ? -18.276 0.098 7.439 1.00 98.12 168 LEU A O 1
ATOM 1224 N N . LEU A 1 169 ? -19.263 1.986 6.722 1.00 98.06 169 LEU A N 1
ATOM 1225 C CA . LEU A 1 169 ? -20.427 1.857 7.602 1.00 98.06 169 LEU A CA 1
ATOM 1226 C C . LEU A 1 169 ? -21.200 0.565 7.311 1.00 98.06 169 LEU A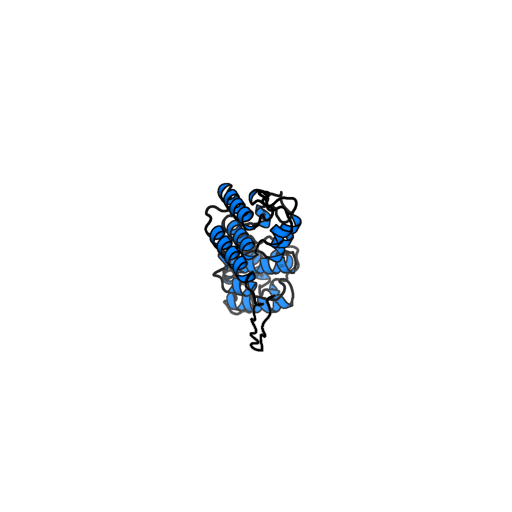 C 1
ATOM 1228 O O . LEU A 1 169 ? -21.464 -0.204 8.225 1.00 98.06 169 LEU A O 1
ATOM 1232 N N . ALA A 1 170 ? -21.487 0.255 6.043 1.00 97.31 170 ALA A N 1
ATOM 1233 C CA . ALA A 1 170 ? -22.206 -0.973 5.693 1.00 97.31 170 ALA A CA 1
ATOM 1234 C C . ALA A 1 170 ? -21.476 -2.259 6.125 1.00 97.31 170 ALA A C 1
ATOM 1236 O O . ALA A 1 170 ? -22.124 -3.284 6.343 1.00 97.31 170 ALA A O 1
ATOM 1237 N N . ALA A 1 171 ? -20.145 -2.223 6.219 1.00 95.88 171 ALA A N 1
ATOM 1238 C CA . ALA A 1 171 ? -19.337 -3.368 6.615 1.00 95.88 171 ALA A CA 1
ATOM 1239 C C . ALA A 1 171 ? -19.133 -3.482 8.131 1.00 95.88 171 ALA A C 1
ATOM 1241 O O . ALA A 1 171 ? -19.090 -4.599 8.659 1.00 95.88 171 ALA A O 1
ATOM 1242 N N . TYR A 1 172 ? -18.974 -2.349 8.817 1.00 97.31 172 TYR A N 1
ATOM 1243 C CA . TYR A 1 172 ? -18.429 -2.328 10.170 1.00 97.31 172 TYR A CA 1
ATOM 1244 C C . TYR A 1 172 ? -19.337 -1.699 11.219 1.00 97.31 172 TYR A C 1
ATOM 1246 O O . TYR A 1 172 ? -19.168 -2.078 12.364 1.00 97.31 172 TYR A O 1
ATOM 1254 N N . ASP A 1 173 ? -20.300 -0.837 10.880 1.00 97.81 173 ASP A N 1
ATOM 1255 C CA . ASP A 1 173 ? -21.292 -0.311 11.836 1.00 97.81 173 ASP A CA 1
ATOM 1256 C C . ASP A 1 173 ? -22.315 -1.417 12.165 1.00 97.81 173 ASP A C 1
ATOM 1258 O O . ASP A 1 173 ? -23.249 -1.701 11.407 1.00 97.81 173 ASP A O 1
ATOM 1262 N N . ARG A 1 174 ? -22.072 -2.140 13.261 1.00 94.69 174 ARG A N 1
ATOM 1263 C CA . ARG A 1 174 ? -22.815 -3.351 13.638 1.00 94.69 174 ARG A CA 1
ATOM 1264 C C . ARG A 1 174 ? -24.071 -3.039 14.420 1.00 94.69 174 ARG A C 1
ATOM 1266 O O . ARG A 1 174 ? -25.006 -3.844 14.384 1.00 94.69 174 ARG A O 1
ATOM 1273 N N . ASP A 1 175 ? -24.071 -1.948 15.171 1.00 96.06 175 ASP A N 1
ATOM 1274 C CA . ASP A 1 175 ? -25.240 -1.529 15.934 1.00 96.06 175 ASP A CA 1
ATOM 1275 C C . ASP A 1 175 ? -26.168 -0.592 15.134 1.00 96.06 175 ASP A C 1
ATOM 1277 O O . ASP A 1 175 ? -27.322 -0.393 15.528 1.00 96.06 175 ASP A O 1
ATOM 1281 N N . GLY A 1 176 ? -25.722 -0.128 13.961 1.00 97.12 176 GLY A N 1
ATOM 1282 C CA . GLY A 1 176 ? -26.493 0.675 13.019 1.00 97.12 176 GLY A CA 1
ATOM 1283 C C . GLY A 1 176 ? -26.668 2.119 13.478 1.00 97.12 176 GLY A C 1
ATOM 1284 O O . GLY A 1 176 ? -27.665 2.754 13.114 1.00 97.12 176 GLY A O 1
ATOM 1285 N N . ASN A 1 177 ? -25.763 2.624 14.320 1.00 96.94 177 ASN A N 1
ATOM 1286 C CA . ASN A 1 177 ? -25.856 3.965 14.887 1.00 96.94 177 ASN A CA 1
ATOM 1287 C C . ASN A 1 177 ? -25.373 5.072 13.924 1.00 96.94 177 ASN A C 1
ATOM 1289 O O . ASN A 1 177 ? -25.579 6.260 14.193 1.00 96.94 177 ASN A O 1
ATOM 1293 N N . GLY A 1 178 ? -24.824 4.694 12.767 1.00 97.69 178 GLY A N 1
ATOM 1294 C CA . GLY A 1 178 ? -24.305 5.594 11.742 1.00 97.69 178 GLY A CA 1
ATOM 1295 C C . GLY A 1 178 ? -22.834 5.969 11.930 1.00 97.69 178 GLY A C 1
ATOM 1296 O O . GLY A 1 178 ? -22.365 6.891 11.247 1.00 97.69 178 GLY A O 1
ATOM 1297 N N . ALA A 1 179 ? -22.126 5.293 12.835 1.00 98.25 179 ALA A N 1
ATOM 1298 C CA . ALA A 1 179 ? -20.712 5.471 13.113 1.00 98.25 179 ALA A CA 1
ATOM 1299 C C . ALA A 1 179 ? -20.027 4.138 13.464 1.00 98.25 179 ALA A C 1
ATOM 1301 O O . ALA A 1 179 ? -20.624 3.223 14.007 1.00 98.25 179 ALA A O 1
ATOM 1302 N N . ILE A 1 180 ? -18.733 4.050 13.165 1.00 98.38 180 ILE A N 1
ATOM 1303 C CA . ILE A 1 180 ? -17.837 2.999 13.651 1.00 98.38 180 ILE A CA 1
ATOM 1304 C C . ILE A 1 180 ? -17.259 3.522 14.965 1.00 98.38 180 ILE A C 1
ATOM 1306 O O . ILE A 1 180 ? -16.372 4.388 14.951 1.00 98.38 180 ILE A O 1
ATOM 1310 N N . ASP A 1 181 ? -17.794 3.070 16.096 1.00 98.00 181 ASP A N 1
ATOM 1311 C CA . ASP A 1 181 ? -17.510 3.690 17.394 1.00 98.00 181 ASP A CA 1
ATOM 1312 C C . ASP A 1 181 ? -17.248 2.708 18.542 1.00 98.00 181 ASP A C 1
ATOM 1314 O O . ASP A 1 181 ? -16.639 3.081 19.552 1.00 98.00 181 ASP A O 1
ATOM 1318 N N . THR A 1 182 ? -17.593 1.434 18.372 1.00 96.19 182 THR A N 1
ATOM 1319 C CA . THR A 1 182 ? -17.288 0.396 19.356 1.00 96.19 182 THR A CA 1
ATOM 1320 C C . THR A 1 182 ? -15.969 -0.318 19.052 1.00 96.19 182 THR A C 1
ATOM 1322 O O . THR A 1 182 ? -15.513 -0.418 17.911 1.00 96.19 182 THR A O 1
ATOM 1325 N N . SER A 1 183 ? -15.341 -0.897 20.082 1.00 92.44 183 SER A N 1
ATOM 1326 C CA . SER A 1 183 ? -14.095 -1.660 19.909 1.00 92.44 183 SER A CA 1
ATOM 1327 C C . SER A 1 183 ? -14.251 -2.829 18.932 1.00 92.44 183 SER A C 1
ATOM 1329 O O . SER A 1 183 ? -13.338 -3.120 18.170 1.00 92.44 183 SER A O 1
ATOM 1331 N N . VAL A 1 184 ? -15.422 -3.469 18.927 1.00 90.75 184 VAL A N 1
ATOM 1332 C CA . VAL A 1 184 ? -15.735 -4.614 18.062 1.00 90.75 184 VAL A CA 1
ATOM 1333 C C . VAL A 1 184 ? -15.783 -4.217 16.585 1.00 90.75 184 VAL A C 1
ATOM 1335 O O . VAL A 1 184 ? -15.412 -5.013 15.723 1.00 90.75 184 VAL A O 1
ATOM 1338 N N . GLU A 1 185 ? -16.248 -3.011 16.282 1.00 96.19 185 GLU A N 1
ATOM 1339 C CA . GLU A 1 185 ? -16.353 -2.503 14.912 1.00 96.19 185 GLU A CA 1
ATOM 1340 C C . GLU A 1 185 ? -14.987 -2.048 14.403 1.00 96.19 185 GLU A C 1
ATOM 1342 O O . GLU A 1 185 ? -14.594 -2.411 13.298 1.00 96.19 185 GLU A O 1
ATOM 1347 N N . ILE A 1 186 ? -14.213 -1.363 15.253 1.00 97.75 186 ILE A N 1
ATOM 1348 C CA . ILE A 1 186 ? -12.837 -0.934 14.959 1.00 97.75 186 ILE A CA 1
ATOM 1349 C C . ILE A 1 186 ? -11.920 -2.140 14.714 1.00 97.75 186 ILE A C 1
ATOM 1351 O O . ILE A 1 186 ? -11.177 -2.163 13.733 1.00 97.75 186 ILE A O 1
ATOM 1355 N N . GLU A 1 187 ? -11.980 -3.159 15.576 1.00 87.88 187 GLU A N 1
ATOM 1356 C CA . GLU A 1 187 ? -11.265 -4.428 15.373 1.00 87.88 187 GLU A CA 1
ATOM 1357 C C . GLU A 1 187 ? -11.755 -5.153 14.109 1.00 87.88 187 GLU A C 1
ATOM 1359 O O . GLU A 1 187 ? -10.979 -5.836 13.440 1.00 87.88 187 GLU A O 1
ATOM 1364 N N . GLY A 1 188 ? -13.035 -4.978 13.767 1.00 89.75 188 GLY A N 1
ATOM 1365 C CA . GLY A 1 188 ? -13.668 -5.541 12.581 1.00 89.75 188 GLY A CA 1
ATOM 1366 C C . GLY A 1 188 ? -13.117 -5.004 11.261 1.00 89.75 188 GLY A C 1
ATOM 1367 O O . GLY A 1 188 ? -13.122 -5.763 10.294 1.00 89.75 188 GLY A O 1
ATOM 1368 N N . VAL A 1 189 ? -12.606 -3.763 11.227 1.00 95.56 189 VAL A N 1
ATOM 1369 C CA . VAL A 1 189 ? -12.000 -3.156 10.024 1.00 95.56 189 VAL A CA 1
ATOM 1370 C C . VAL A 1 189 ? -10.872 -4.035 9.480 1.00 95.56 189 VAL A C 1
ATOM 1372 O O . VAL A 1 189 ? -10.798 -4.299 8.283 1.00 95.56 189 VAL A O 1
ATOM 1375 N N . GLY A 1 190 ? -10.033 -4.565 10.373 1.00 90.56 190 GLY A N 1
ATOM 1376 C CA . GLY A 1 190 ? -8.935 -5.458 10.017 1.00 90.56 190 GLY A CA 1
ATOM 1377 C C . GLY A 1 190 ? -7.815 -4.777 9.218 1.00 90.56 190 GLY A C 1
ATOM 1378 O O . GLY A 1 190 ? -7.964 -3.706 8.631 1.00 90.56 190 GLY A O 1
ATOM 1379 N N . CYS A 1 191 ? -6.641 -5.412 9.186 1.00 89.31 191 CYS A N 1
ATOM 1380 C CA . CYS A 1 191 ? -5.473 -4.807 8.541 1.00 89.31 191 CYS A CA 1
ATOM 1381 C C . CYS A 1 191 ? -5.613 -4.663 7.027 1.00 89.31 191 CYS A C 1
ATOM 1383 O O . CYS A 1 191 ? -5.003 -3.773 6.446 1.00 89.31 191 CYS A O 1
ATOM 1385 N N . ALA A 1 192 ? -6.428 -5.503 6.390 1.00 86.69 192 ALA A N 1
ATOM 1386 C CA . ALA A 1 192 ? -6.633 -5.419 4.956 1.00 86.69 192 ALA A CA 1
ATOM 1387 C C . ALA A 1 192 ? -7.299 -4.108 4.535 1.00 86.69 192 ALA A C 1
ATOM 1389 O O . ALA A 1 192 ? -6.800 -3.430 3.634 1.00 86.69 192 ALA A O 1
ATOM 1390 N N . ALA A 1 193 ? -8.387 -3.729 5.211 1.00 95.06 193 ALA A N 1
ATOM 1391 C CA . ALA A 1 193 ? -9.069 -2.475 4.937 1.00 95.06 193 ALA A CA 1
ATOM 1392 C C . ALA A 1 193 ? -8.226 -1.271 5.377 1.00 95.06 193 ALA A C 1
ATOM 1394 O O . ALA A 1 193 ? -8.099 -0.328 4.602 1.00 95.06 193 ALA A O 1
ATOM 1395 N N . TRP A 1 194 ? -7.564 -1.321 6.543 1.00 95.69 194 TRP A N 1
ATOM 1396 C CA . TRP A 1 194 ? -6.663 -0.241 6.974 1.00 95.69 194 TRP A CA 1
ATOM 1397 C C . TRP A 1 194 ? -5.550 0.041 5.961 1.00 95.69 194 TRP A C 1
ATOM 1399 O O . TRP A 1 194 ? -5.342 1.193 5.584 1.00 95.69 194 TRP A O 1
ATOM 1409 N N . SER A 1 195 ? -4.874 -0.999 5.463 1.00 90.50 195 SER A N 1
ATOM 1410 C CA . SER A 1 195 ? -3.839 -0.837 4.438 1.00 90.50 195 SER A CA 1
ATOM 1411 C C . SER A 1 195 ? -4.398 -0.348 3.103 1.00 90.50 195 SER A C 1
ATOM 1413 O O . SER A 1 195 ? -3.730 0.426 2.426 1.00 90.50 195 SER A O 1
ATOM 1415 N N . ALA A 1 196 ? -5.599 -0.780 2.707 1.00 91.31 196 ALA A N 1
ATOM 1416 C CA . ALA A 1 196 ? -6.229 -0.308 1.474 1.00 91.31 196 ALA A CA 1
ATOM 1417 C C . ALA A 1 196 ? -6.607 1.182 1.554 1.00 91.31 196 ALA A C 1
ATOM 1419 O O . ALA A 1 196 ? -6.362 1.921 0.601 1.00 91.31 196 ALA A O 1
ATOM 1420 N N . LEU A 1 197 ? -7.145 1.631 2.695 1.00 96.19 197 LEU A N 1
ATOM 1421 C CA . LEU A 1 197 ? -7.441 3.044 2.953 1.00 96.19 197 LEU A CA 1
ATOM 1422 C C . LEU A 1 197 ? -6.166 3.888 2.883 1.00 96.19 197 LEU A C 1
ATOM 1424 O O . LEU A 1 197 ? -6.121 4.884 2.166 1.00 96.19 197 LEU A O 1
ATOM 1428 N N . ASP A 1 198 ? -5.116 3.464 3.585 1.00 95.38 198 ASP A N 1
ATOM 1429 C CA . ASP A 1 198 ? -3.847 4.187 3.617 1.00 95.38 198 ASP A CA 1
ATOM 1430 C C . ASP A 1 198 ? -3.161 4.243 2.257 1.00 95.38 198 ASP A C 1
ATOM 1432 O O . ASP A 1 198 ? -2.725 5.307 1.828 1.00 95.38 198 ASP A O 1
ATOM 1436 N N . GLN A 1 199 ? -3.165 3.141 1.514 1.00 87.81 199 GLN A N 1
ATOM 1437 C CA . GLN A 1 199 ? -2.662 3.119 0.150 1.00 87.81 199 GLN A CA 1
ATOM 1438 C C . GLN A 1 199 ? -3.408 4.101 -0.763 1.00 87.81 199 GLN A C 1
ATOM 1440 O O . GLN A 1 199 ? -2.765 4.846 -1.505 1.00 87.81 199 GLN A O 1
ATOM 1445 N N . ALA A 1 200 ? -4.744 4.106 -0.729 1.00 90.00 200 ALA A N 1
ATOM 1446 C CA . ALA A 1 200 ? -5.544 5.014 -1.549 1.00 90.00 200 ALA A CA 1
ATOM 1447 C C . ALA A 1 200 ? -5.233 6.481 -1.212 1.00 90.00 200 ALA A C 1
ATOM 1449 O O . ALA A 1 200 ? -5.018 7.301 -2.107 1.00 90.00 200 ALA A O 1
ATOM 1450 N N . VAL A 1 201 ? -5.138 6.794 0.080 1.00 94.94 201 VAL A N 1
ATOM 1451 C CA . VAL A 1 201 ? -4.850 8.142 0.578 1.00 94.94 201 VAL A CA 1
ATOM 1452 C C . VAL A 1 201 ? -3.430 8.592 0.243 1.00 94.94 201 VAL A C 1
ATOM 1454 O O . VAL A 1 201 ? -3.246 9.724 -0.210 1.00 94.94 201 VAL A O 1
ATOM 1457 N N . GLN A 1 202 ? -2.430 7.723 0.389 1.00 89.81 202 GLN A N 1
ATOM 1458 C CA . GLN A 1 202 ? -1.051 8.038 0.016 1.00 89.81 202 GLN A CA 1
ATOM 1459 C C . GLN A 1 202 ? -0.910 8.276 -1.490 1.00 89.81 202 GLN A C 1
ATOM 1461 O O . GLN A 1 202 ? -0.197 9.190 -1.897 1.00 89.81 202 GLN A O 1
ATOM 1466 N N . LEU A 1 203 ? -1.614 7.504 -2.325 1.00 81.00 203 LEU A N 1
ATOM 1467 C CA . LEU A 1 203 ? -1.613 7.714 -3.775 1.00 81.00 203 LEU A CA 1
ATOM 1468 C C . LEU A 1 203 ? -2.231 9.061 -4.170 1.00 81.00 203 LEU A C 1
ATOM 1470 O O . LEU A 1 203 ? -1.747 9.695 -5.106 1.00 81.00 203 LEU A O 1
ATOM 1474 N N . GLY A 1 204 ? -3.286 9.493 -3.477 1.00 86.19 204 GLY A N 1
ATOM 1475 C CA . GLY A 1 204 ? -3.977 10.741 -3.796 1.00 86.19 204 GLY A CA 1
ATOM 1476 C C . GLY A 1 204 ? -3.334 11.997 -3.211 1.00 86.19 204 GLY A C 1
ATOM 1477 O O . GLY A 1 204 ? -3.232 13.016 -3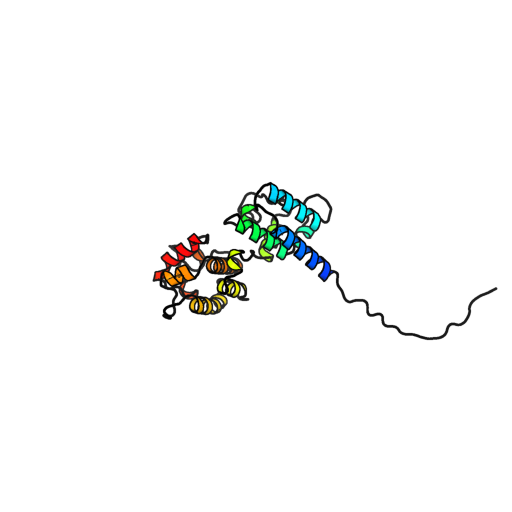.893 1.00 86.19 204 GLY A O 1
ATOM 1478 N N . SER A 1 205 ? -2.878 11.931 -1.960 1.00 91.12 205 SER A N 1
ATOM 1479 C CA . SER A 1 205 ? -2.402 13.095 -1.196 1.00 91.12 205 SER A CA 1
ATOM 1480 C C . SER A 1 205 ? -0.890 13.119 -0.955 1.00 91.12 205 SER A C 1
ATOM 1482 O O . SER A 1 205 ? -0.335 14.173 -0.643 1.00 91.12 205 SER A O 1
ATOM 1484 N N . GLY A 1 206 ? -0.214 11.972 -1.071 1.00 85.19 206 GLY A N 1
ATOM 1485 C CA . GLY A 1 206 ? 1.180 11.794 -0.655 1.00 85.19 206 GLY A CA 1
ATOM 1486 C C . GLY A 1 206 ? 1.393 11.732 0.863 1.00 85.19 206 GLY A C 1
ATOM 1487 O O . GLY A 1 206 ? 2.534 11.583 1.295 1.00 85.19 206 GLY A O 1
ATOM 1488 N N . ALA A 1 207 ? 0.334 11.848 1.670 1.00 88.81 207 ALA A N 1
ATOM 1489 C CA . ALA A 1 207 ? 0.387 11.781 3.128 1.00 88.81 207 ALA A CA 1
ATOM 1490 C C . ALA A 1 207 ? -0.186 10.449 3.650 1.00 88.81 207 ALA A C 1
ATOM 1492 O O . ALA A 1 207 ? -1.069 9.878 3.006 1.00 88.81 207 ALA A O 1
ATOM 1493 N N . PRO A 1 208 ? 0.255 9.963 4.826 1.00 90.50 208 PRO A N 1
ATOM 1494 C CA . PRO A 1 208 ? -0.363 8.809 5.475 1.00 90.50 208 PRO A CA 1
ATOM 1495 C C . PRO A 1 208 ? -1.808 9.067 5.908 1.00 90.50 208 PRO A C 1
ATOM 1497 O O . PRO A 1 208 ? -2.161 10.180 6.315 1.00 90.50 208 PRO A O 1
ATOM 1500 N N . LEU A 1 209 ? -2.618 8.004 5.940 1.00 96.69 209 LEU A N 1
ATOM 1501 C CA . LEU A 1 209 ? -4.008 8.024 6.415 1.00 96.69 209 LEU A CA 1
ATOM 1502 C C . LEU A 1 209 ? -4.151 8.693 7.784 1.00 96.69 209 LEU A C 1
ATOM 1504 O O . LEU A 1 209 ? -5.027 9.535 7.991 1.00 96.69 209 LEU A O 1
ATOM 1508 N N . LEU A 1 210 ? -3.287 8.304 8.726 1.00 96.62 210 LEU A N 1
ATOM 1509 C CA . LEU A 1 210 ? -3.383 8.727 10.121 1.00 96.62 210 LEU A CA 1
ATOM 1510 C C . LEU A 1 210 ? -3.108 10.218 10.307 1.00 96.62 210 LEU A C 1
ATOM 1512 O O . LEU A 1 210 ? -3.724 10.843 11.177 1.00 96.62 210 LEU A O 1
ATOM 1516 N N . ALA A 1 211 ? -2.236 10.787 9.475 1.00 94.81 211 ALA A N 1
ATOM 1517 C CA . ALA A 1 211 ? -1.971 12.216 9.443 1.00 94.81 211 ALA A CA 1
ATOM 1518 C C . ALA A 1 211 ? -3.126 12.971 8.770 1.00 94.81 211 ALA A C 1
ATOM 1520 O O . ALA A 1 211 ? -3.653 13.921 9.353 1.00 94.81 211 ALA A O 1
ATOM 1521 N N . LEU A 1 212 ? -3.564 12.521 7.585 1.00 96.00 212 LEU A N 1
ATOM 1522 C CA . LEU A 1 212 ? -4.572 13.231 6.793 1.00 96.00 212 LEU A CA 1
ATOM 1523 C C . LEU A 1 212 ? -5.935 13.300 7.497 1.00 96.00 212 LEU A C 1
ATOM 1525 O O . LEU A 1 212 ? -6.530 14.371 7.578 1.00 96.00 212 LEU A O 1
ATOM 1529 N N . TYR A 1 213 ? -6.400 12.186 8.066 1.00 97.81 213 TYR A N 1
ATOM 1530 C CA . TYR A 1 213 ? -7.698 12.122 8.757 1.00 97.81 213 TYR A CA 1
ATOM 1531 C C . TYR A 1 213 ? -7.615 12.496 10.240 1.00 97.81 213 TYR A C 1
ATOM 1533 O O . TYR A 1 213 ? -8.608 12.454 10.976 1.00 97.81 213 TYR A O 1
ATOM 1541 N N . GLY A 1 214 ? -6.422 12.885 10.690 1.00 96.38 214 GLY A N 1
ATOM 1542 C CA . GLY A 1 214 ? -6.181 13.387 12.029 1.00 96.38 214 GLY A CA 1
ATOM 1543 C C . GLY A 1 214 ? -6.425 12.358 13.117 1.00 96.38 214 GLY A C 1
ATOM 1544 O O . GLY A 1 214 ? -7.039 12.671 14.133 1.00 96.38 214 GLY A O 1
ATOM 1545 N N . PHE A 1 215 ? -5.930 11.138 12.937 1.00 95.62 215 PHE A N 1
ATOM 1546 C CA . PHE A 1 215 ? -5.838 10.162 14.019 1.00 95.62 215 PHE A CA 1
ATOM 1547 C C . PHE A 1 215 ? -4.701 10.527 14.975 1.00 95.62 215 PHE A C 1
ATOM 1549 O O . PHE A 1 215 ? -4.900 10.519 16.193 1.00 95.62 215 PHE A O 1
ATOM 1556 N N . THR A 1 216 ? -3.557 10.942 14.426 1.00 91.19 216 THR A N 1
ATOM 1557 C CA . THR A 1 216 ? -2.383 11.406 15.177 1.00 91.19 216 THR A CA 1
ATOM 1558 C C . THR A 1 216 ? -2.721 12.660 15.987 1.00 91.19 216 THR A C 1
ATOM 1560 O O . THR A 1 216 ? -3.390 13.570 15.492 1.00 91.19 216 THR A O 1
ATOM 1563 N N . GLU A 1 217 ? -2.317 12.716 17.258 1.00 87.12 217 GLU A N 1
ATOM 1564 C CA . GLU A 1 217 ? -2.576 13.866 18.135 1.00 87.12 217 GLU A CA 1
ATOM 1565 C C . GLU A 1 217 ? -1.969 15.159 17.554 1.00 87.12 217 GLU A C 1
ATOM 1567 O O . GLU A 1 217 ? -0.920 15.137 16.919 1.00 87.12 217 GLU A O 1
ATOM 1572 N N . GLY A 1 218 ? -2.648 16.294 17.738 1.00 88.50 218 GLY A N 1
ATOM 1573 C CA . GLY A 1 218 ? -2.229 17.587 17.176 1.00 88.50 218 GLY A CA 1
ATOM 1574 C C . GLY A 1 218 ? -2.793 17.899 15.785 1.00 88.50 218 GLY A C 1
ATOM 1575 O O . GLY A 1 218 ? -2.848 19.070 15.415 1.00 88.50 218 GLY A O 1
ATOM 1576 N N . TYR A 1 219 ? -3.305 16.900 15.061 1.00 90.12 219 TYR A N 1
ATOM 1577 C CA . TYR A 1 219 ? -4.027 17.096 13.801 1.00 90.12 219 TYR A CA 1
ATOM 1578 C C . TYR A 1 219 ? -5.536 17.285 14.024 1.00 90.12 219 TYR A C 1
ATOM 1580 O O . TYR A 1 219 ? -6.124 16.749 14.979 1.00 90.12 219 TYR A O 1
ATOM 1588 N N . GLY A 1 220 ? -6.163 18.062 13.132 1.00 94.62 220 GLY A N 1
ATOM 1589 C CA . GLY A 1 220 ? -7.612 18.260 13.099 1.00 94.62 220 GLY A CA 1
ATOM 1590 C C . GLY A 1 220 ? -8.329 16.953 12.772 1.00 94.62 220 GLY A C 1
ATOM 1591 O O . GLY A 1 220 ? -7.927 16.252 11.857 1.00 94.62 220 GLY A O 1
ATOM 1592 N N . TRP A 1 221 ? -9.365 16.612 13.539 1.00 96.56 221 TRP A N 1
ATOM 1593 C CA . TRP A 1 221 ? -10.124 15.378 13.323 1.00 96.56 221 TRP A CA 1
ATOM 1594 C C . TRP A 1 221 ? -10.988 15.485 12.067 1.00 96.56 221 TRP A C 1
ATOM 1596 O O . TRP A 1 221 ? -11.860 16.355 12.026 1.00 96.56 221 TRP A O 1
ATOM 1606 N N . VAL A 1 222 ? -10.758 14.576 11.118 1.00 96.94 222 VAL A N 1
ATOM 1607 C CA . VAL A 1 222 ? -11.558 14.394 9.892 1.00 96.94 222 VAL A CA 1
ATOM 1608 C C . VAL A 1 222 ? -12.008 12.929 9.745 1.00 96.94 222 VAL A C 1
ATOM 1610 O O . VAL A 1 222 ? -12.636 12.554 8.766 1.00 96.94 222 VAL A O 1
ATOM 1613 N N . GLY A 1 223 ? -11.723 12.057 10.722 1.00 96.69 223 GLY A N 1
ATOM 1614 C CA . GLY A 1 223 ? -12.077 10.632 10.656 1.00 96.69 223 GLY A CA 1
ATOM 1615 C C . GLY A 1 223 ? -13.582 10.340 10.542 1.00 96.69 223 GLY A C 1
ATOM 1616 O O . GLY A 1 223 ? -13.958 9.241 10.140 1.00 96.69 223 GLY A O 1
ATOM 1617 N N . ASP A 1 224 ? -14.452 11.316 10.809 1.00 97.38 224 ASP A N 1
ATOM 1618 C CA . ASP A 1 224 ? -15.894 11.225 10.547 1.00 97.38 224 ASP A CA 1
ATOM 1619 C C . ASP A 1 224 ? -16.227 11.100 9.052 1.00 97.38 224 ASP A C 1
ATOM 1621 O O . ASP A 1 224 ? -17.233 10.471 8.702 1.00 97.38 224 ASP A O 1
ATOM 1625 N N . ALA A 1 225 ? -15.346 11.591 8.176 1.00 97.75 225 ALA A N 1
ATOM 1626 C CA . ALA A 1 225 ? -15.414 11.367 6.736 1.00 97.75 225 ALA A CA 1
ATOM 1627 C C . ALA A 1 225 ? -15.253 9.881 6.365 1.00 97.75 225 ALA A C 1
ATOM 1629 O O . ALA A 1 225 ? -15.838 9.430 5.390 1.00 97.75 225 ALA A O 1
ATOM 1630 N N . LEU A 1 226 ? -14.576 9.081 7.198 1.00 98.06 226 LEU A N 1
ATOM 1631 C CA . LEU A 1 226 ? -14.500 7.617 7.062 1.00 98.06 226 LEU A CA 1
ATOM 1632 C C . LEU A 1 226 ? -15.623 6.889 7.822 1.00 98.06 226 LEU A C 1
ATOM 1634 O O . LEU A 1 226 ? -15.662 5.662 7.856 1.00 98.06 226 LEU A O 1
ATOM 1638 N N . GLY A 1 227 ? -16.530 7.630 8.463 1.00 98.12 227 GLY A N 1
ATOM 1639 C CA . GLY A 1 227 ? -17.583 7.070 9.308 1.00 98.12 227 GLY A CA 1
ATOM 1640 C C . GLY A 1 227 ? -17.137 6.715 10.727 1.00 98.12 227 GLY A C 1
ATOM 1641 O O . GLY A 1 227 ? -17.914 6.101 11.446 1.00 98.12 227 GLY A O 1
ATOM 1642 N N . LEU A 1 228 ? -15.934 7.096 11.165 1.00 98.38 228 LEU A N 1
ATOM 1643 C CA . LEU A 1 228 ? -15.472 6.839 12.533 1.00 98.38 228 LEU A CA 1
ATOM 1644 C C . LEU A 1 228 ? -15.974 7.916 13.495 1.00 98.38 228 LEU A C 1
ATOM 1646 O O . LEU A 1 228 ? -15.890 9.114 13.209 1.00 98.38 228 LEU A O 1
ATOM 1650 N N . ALA A 1 229 ? -16.442 7.505 14.672 1.00 97.94 229 ALA A N 1
ATOM 1651 C CA . ALA A 1 229 ? -16.759 8.459 15.728 1.00 97.94 229 ALA A CA 1
ATOM 1652 C C . ALA A 1 229 ? -15.484 9.085 16.307 1.00 97.94 229 ALA A C 1
ATOM 1654 O O . ALA A 1 229 ? -14.419 8.463 16.380 1.00 97.94 229 ALA A O 1
ATOM 1655 N N . ARG A 1 230 ? -15.588 10.327 16.784 1.00 96.94 230 ARG A N 1
ATOM 1656 C CA . ARG A 1 230 ? -14.442 11.042 17.367 1.00 96.94 230 ARG A CA 1
ATOM 1657 C C . ARG A 1 230 ? -13.919 10.346 18.622 1.00 96.94 230 ARG A C 1
ATOM 1659 O O . ARG A 1 230 ? -12.718 10.349 18.884 1.00 96.94 230 ARG A O 1
ATOM 1666 N N . GLU A 1 231 ? -14.813 9.747 19.389 1.00 96.56 231 GLU A N 1
ATOM 1667 C CA . GLU A 1 231 ? -14.541 8.993 20.608 1.00 96.56 231 GLU A CA 1
ATOM 1668 C C . GLU A 1 231 ? -13.700 7.739 20.314 1.00 96.56 231 GLU A C 1
ATOM 1670 O O . GLU A 1 231 ? -12.860 7.351 21.128 1.00 96.56 231 GLU A O 1
ATOM 1675 N N . ALA A 1 232 ? -13.850 7.164 19.117 1.00 96.75 232 ALA A N 1
ATOM 1676 C CA . ALA A 1 232 ? -13.089 6.014 18.643 1.00 96.75 232 ALA A CA 1
ATOM 1677 C C . ALA A 1 232 ? -11.675 6.359 18.155 1.00 96.75 232 ALA A C 1
ATOM 1679 O O . ALA A 1 232 ? -10.877 5.442 17.953 1.00 96.75 232 ALA A O 1
ATOM 1680 N N . ARG A 1 233 ? -11.313 7.646 18.017 1.00 97.00 233 ARG A N 1
ATOM 1681 C CA . ARG A 1 233 ? -10.018 8.103 17.467 1.00 97.00 233 ARG A CA 1
ATOM 1682 C C . ARG A 1 233 ? -8.823 7.331 18.012 1.00 97.00 233 ARG A C 1
ATOM 1684 O O . ARG A 1 233 ? -7.993 6.866 17.240 1.00 97.00 233 ARG A O 1
ATOM 1691 N N . GLN A 1 234 ? -8.721 7.192 19.335 1.00 96.44 234 GLN A N 1
ATOM 1692 C CA . GLN A 1 234 ? -7.561 6.539 19.946 1.00 96.44 234 GLN A CA 1
ATOM 1693 C C . GLN A 1 234 ? -7.543 5.026 19.693 1.00 96.44 234 GLN A C 1
ATOM 1695 O O . GLN A 1 234 ? -6.472 4.453 19.503 1.00 96.44 234 GLN A O 1
ATOM 1700 N N . ALA A 1 235 ? -8.706 4.376 19.707 1.00 96.62 235 ALA A N 1
ATOM 1701 C CA . ALA A 1 235 ? -8.809 2.948 19.431 1.00 96.62 235 ALA A CA 1
ATOM 1702 C C . ALA A 1 235 ? -8.510 2.654 17.953 1.00 96.62 235 ALA A C 1
ATOM 1704 O O . ALA A 1 235 ? -7.722 1.760 17.663 1.00 96.62 235 ALA A O 1
ATOM 1705 N N . ALA A 1 236 ? -9.047 3.462 17.039 1.00 97.69 236 ALA A N 1
ATOM 1706 C CA . ALA A 1 236 ? -8.781 3.358 15.610 1.00 97.69 236 ALA A CA 1
ATOM 1707 C C . ALA A 1 236 ? -7.317 3.663 15.261 1.00 97.69 236 ALA A C 1
ATOM 1709 O O . ALA A 1 236 ? -6.721 2.928 14.483 1.00 97.69 236 ALA A O 1
ATOM 1710 N N . PHE A 1 237 ? -6.701 4.667 15.903 1.00 97.31 237 PHE A N 1
ATOM 1711 C CA . PHE A 1 237 ? -5.263 4.923 15.776 1.00 97.31 237 PHE A CA 1
ATOM 1712 C C . PHE A 1 237 ? -4.447 3.678 16.136 1.00 97.31 237 PHE A C 1
ATOM 1714 O O . PHE A 1 237 ? -3.627 3.245 15.338 1.00 97.31 237 PHE A O 1
ATOM 1721 N N . ARG A 1 238 ? -4.711 3.063 17.301 1.00 96.00 238 ARG A N 1
ATOM 1722 C CA . ARG A 1 238 ? -4.001 1.843 17.723 1.00 96.00 238 ARG A CA 1
ATOM 1723 C C . ARG A 1 238 ? -4.209 0.696 16.740 1.00 96.00 238 ARG A C 1
ATOM 1725 O O . ARG A 1 238 ? -3.230 0.090 16.324 1.00 96.00 238 ARG A O 1
ATOM 1732 N N . ALA A 1 239 ? -5.455 0.442 16.338 1.00 94.38 239 ALA A N 1
ATOM 1733 C CA . ALA A 1 239 ? -5.782 -0.627 15.399 1.00 94.38 239 ALA A CA 1
ATOM 1734 C C . ALA A 1 239 ? -5.062 -0.453 14.054 1.00 94.38 239 ALA A C 1
ATOM 1736 O O . ALA A 1 239 ? -4.509 -1.411 13.524 1.00 94.38 239 ALA A O 1
ATOM 1737 N N . ALA A 1 240 ? -5.010 0.771 13.527 1.00 95.00 240 ALA A N 1
ATOM 1738 C CA . ALA A 1 240 ? -4.281 1.066 12.303 1.00 95.00 240 ALA A CA 1
ATOM 1739 C C . ALA A 1 240 ? -2.759 0.930 12.488 1.00 95.00 240 ALA A C 1
ATOM 1741 O O . ALA A 1 240 ? -2.094 0.328 11.649 1.00 95.00 240 ALA A O 1
ATOM 1742 N N . THR A 1 241 ? -2.186 1.411 13.597 1.00 92.31 241 THR A N 1
ATOM 1743 C CA . THR A 1 241 ? -0.742 1.253 13.852 1.00 92.31 241 THR A CA 1
ATOM 1744 C C . THR A 1 241 ? -0.334 -0.200 14.095 1.00 92.31 241 THR A C 1
ATOM 1746 O O . THR A 1 241 ? 0.752 -0.595 13.682 1.00 92.31 241 THR A O 1
ATOM 1749 N N . ASP A 1 242 ? -1.204 -1.020 14.695 1.00 88.50 242 ASP A N 1
ATOM 1750 C CA . ASP A 1 242 ? -0.997 -2.472 14.833 1.00 88.50 242 ASP A CA 1
ATOM 1751 C C . ASP A 1 242 ? -1.001 -3.180 13.462 1.00 88.50 242 ASP A C 1
ATOM 1753 O O . ASP A 1 242 ? -0.487 -4.290 13.320 1.00 88.50 242 ASP A O 1
ATOM 1757 N N . CYS A 1 243 ? -1.554 -2.515 12.445 1.00 85.62 243 CYS A N 1
ATOM 1758 C CA . CYS A 1 243 ? -1.522 -2.903 11.041 1.00 85.62 243 CYS A CA 1
ATOM 1759 C C . CYS A 1 243 ? -0.412 -2.195 10.243 1.00 85.62 243 CYS A C 1
ATOM 1761 O O . CYS A 1 243 ? -0.489 -2.138 9.016 1.00 85.62 243 CYS A O 1
ATOM 1763 N N . ASP A 1 244 ? 0.610 -1.672 10.930 1.00 86.19 244 ASP A N 1
ATOM 1764 C CA . ASP A 1 244 ? 1.788 -1.007 10.363 1.00 86.19 244 ASP A CA 1
ATOM 1765 C C . ASP A 1 244 ? 1.480 0.270 9.550 1.00 86.19 244 ASP A C 1
ATOM 1767 O O . ASP A 1 244 ? 2.283 0.678 8.708 1.00 86.19 244 ASP A O 1
ATOM 1771 N N . ILE A 1 245 ? 0.341 0.933 9.795 1.00 87.50 245 ILE A N 1
ATOM 1772 C CA . ILE A 1 245 ? 0.037 2.224 9.162 1.00 87.50 245 ILE A CA 1
ATOM 1773 C C . ILE A 1 245 ? 0.854 3.334 9.844 1.00 87.50 245 ILE A C 1
ATOM 1775 O O . ILE A 1 245 ? 0.729 3.513 11.063 1.00 87.50 245 ILE A O 1
ATOM 1779 N N . PRO A 1 246 ? 1.690 4.089 9.104 1.00 84.56 246 PRO A N 1
ATOM 1780 C CA . PRO A 1 246 ? 2.541 5.105 9.702 1.00 84.56 246 PRO A CA 1
ATOM 1781 C C . PRO A 1 246 ? 1.716 6.309 10.196 1.00 84.56 246 PRO A C 1
ATOM 1783 O O . PRO A 1 246 ? 0.755 6.721 9.541 1.00 84.56 246 PRO A O 1
ATOM 1786 N N . PRO A 1 247 ? 2.072 6.894 11.355 1.00 85.19 247 PRO A N 1
ATOM 1787 C CA . PRO A 1 247 ? 1.381 8.063 11.897 1.00 85.19 247 PRO A CA 1
ATOM 1788 C C . PRO A 1 247 ? 1.736 9.381 11.187 1.00 85.19 247 PRO A C 1
ATOM 1790 O O . PRO A 1 247 ? 0.979 10.346 11.331 1.00 85.19 247 PRO A O 1
ATOM 1793 N N . GLU A 1 248 ? 2.873 9.422 10.479 1.00 83.12 248 GLU A N 1
ATOM 1794 C CA . GLU A 1 248 ? 3.472 10.573 9.781 1.00 83.12 248 GLU A CA 1
ATOM 1795 C C . GLU A 1 248 ? 4.408 10.136 8.645 1.00 83.12 248 GLU A C 1
ATOM 1797 O O . GLU A 1 248 ? 4.984 9.025 8.748 1.00 83.12 248 GLU A O 1
#

Secondary structure (DSSP, 8-state):
---------------------SHHHHHHHHHHHHHHHHT-SSTTSHHHHHHHHHHHHHHH-SS-SSSB-SHHHHHHS-HHHHHHHHHHHHHHSSS-HHHHTTTTSSS---GGGGTB-GGGHHHHHHHHHHH-PPPPGGGTT-HHHHHHHT--SPTTSHHHHHHHHHHHHHHH-SS-SSSB-SHHHHHHHHHHHHHHHHHHHHHHHSS-HHHHTT-STTSPP-GGGGTB-GGGHHHHHHHHHHTT----

Sequence (248 aa):
MIRALRAALAAASVLAGCGAPVVTGAHRDAARLADTLRALPEPTTARWDSRVRTLLTNHYDADGSGALDAPTEIVALDCDVVRTLDARVRQATTAGLDVVYGLTGSSRWTGQLLGLSEAVAAEVASRLAACGPSASPRNADDPVAQAIVALDEVGGTDDWDERIRPLLLAAYDRDGNGAIDTSVEIEGVGCAAWSALDQAVQLGSGAPLLALYGFTEGYGWVGDALGLAREARQAAFRAATDCDIPPE